Protein AF-A0AAW0Y6B7-F1 (afdb_monomer_lite)

Secondary structure (DSSP, 8-state):
---SSS-------------S----------PSPSSS-----------SSTT-----------TT-PPPS--PPTT---------SSPTT-EE-TTS-EE-GGGTTSSS-SSSSSGGGTT--S----SSS-TT-EE-TTSSS-EEEEESSPSSSS-SS-TT--SS-EEEEE---GGGTT----EE--------TT----------

Organism: Cherax quadricarinatus (NCBI:txid27406)

InterPro domains:
  IPR000998 MAM domain [PF00629] (124-203)
  IPR000998 MAM domain [PS50060] (22-67)
  IPR000998 MAM domain [PS50060] (122-204)
  IPR002172 Low-density lipoprotein (LDL) receptor class A repeat [PS50068] (85-121)
  IPR002172 Low-density lipoprotein (LDL) receptor class A repeat [SM00192] (85-122)
  IPR002172 Low-density lipoprotein (LDL) receptor class A repeat [cd00112] (86-120)
  IPR013320 Concanavalin A-like lectin/glucanase domain superfamily [SSF49899] (121-203)
  IPR036055 LDL receptor-like superfamily [G3DSA:4.10.400.10] (81-119)
  IPR036055 LDL receptor-like superfamily [SSF57424] (80-120)
  IPR051560 MAM domain-containing protein [PTHR23282] (15-203)

Radius of gyration: 25.02 Å; chains: 1; bounding box: 53×53×65 Å

Structure (mmCIF, N/CA/C/O backbone):
data_AF-A0AAW0Y6B7-F1
#
_entry.id   AF-A0AAW0Y6B7-F1
#
loop_
_atom_site.group_PDB
_atom_site.id
_atom_site.type_symbol
_atom_site.label_atom_id
_atom_site.label_alt_id
_atom_site.label_comp_id
_atom_site.label_asym_id
_atom_site.label_entity_id
_atom_site.label_seq_id
_atom_site.pdbx_PDB_ins_code
_atom_site.Cartn_x
_atom_site.Cartn_y
_atom_site.Cartn_z
_atom_site.occupancy
_atom_site.B_iso_or_equiv
_atom_site.auth_seq_id
_atom_site.auth_comp_id
_atom_site.auth_asym_id
_atom_site.auth_atom_id
_atom_site.pdbx_PDB_model_num
ATOM 1 N N . THR A 1 1 ? -10.415 15.840 11.567 1.00 34.25 1 THR A N 1
ATOM 2 C CA . THR A 1 1 ? -10.295 17.267 11.936 1.00 34.25 1 THR A CA 1
ATOM 3 C C . THR A 1 1 ? -11.676 17.815 12.238 1.00 34.25 1 THR A C 1
ATOM 5 O O . THR A 1 1 ? -12.555 17.584 11.421 1.00 34.25 1 THR A O 1
ATOM 8 N N . SER A 1 2 ? -11.879 18.590 13.304 1.00 28.83 2 SER A N 1
ATOM 9 C CA . SER A 1 2 ? -12.858 19.685 13.256 1.00 28.83 2 SER A CA 1
ATOM 10 C C . SER A 1 2 ? -12.115 20.975 13.595 1.00 28.83 2 SER A C 1
ATOM 12 O O . SER A 1 2 ? -11.420 21.087 14.606 1.00 28.83 2 SER A O 1
ATOM 14 N N . TYR A 1 3 ? -12.125 21.891 12.632 1.00 40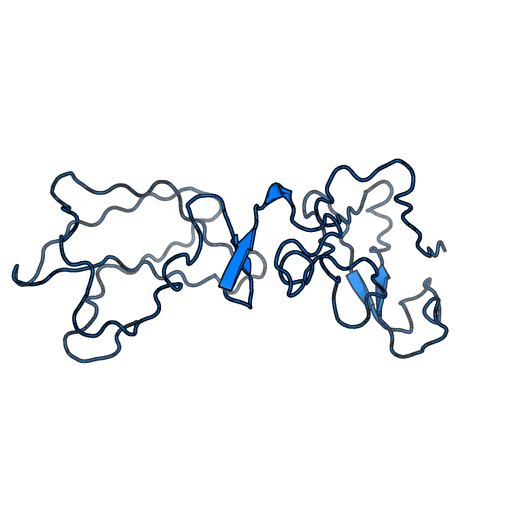.59 3 TYR A N 1
ATOM 15 C CA . TYR A 1 3 ? -11.390 23.146 12.658 1.00 40.59 3 TYR A CA 1
ATOM 16 C C . TYR A 1 3 ? -12.342 24.238 13.183 1.00 40.59 3 TYR A C 1
ATOM 18 O O . TYR A 1 3 ? -13.212 24.665 12.432 1.00 40.59 3 TYR A O 1
ATOM 26 N N . TYR A 1 4 ? -12.121 24.702 14.428 1.00 39.12 4 TYR A N 1
ATOM 27 C CA . TYR A 1 4 ? -12.749 25.857 15.132 1.00 39.12 4 TYR A CA 1
ATOM 28 C C . TYR A 1 4 ? -14.078 25.583 15.874 1.00 39.12 4 TYR A C 1
ATOM 30 O O . TYR A 1 4 ? -14.827 24.703 15.483 1.00 39.12 4 TYR A O 1
ATOM 38 N N . GLU A 1 5 ? -14.477 26.270 16.955 1.00 37.31 5 GLU A N 1
ATOM 39 C CA . GLU A 1 5 ? -13.859 27.199 17.923 1.00 37.31 5 GLU A CA 1
ATOM 40 C C . GLU A 1 5 ? -14.291 26.662 19.312 1.00 37.31 5 GLU A C 1
ATOM 42 O O . GLU A 1 5 ? -15.474 26.411 19.528 1.00 37.31 5 GLU A O 1
ATOM 47 N N . GLY A 1 6 ? -13.340 26.355 20.206 1.00 51.38 6 GLY A N 1
ATOM 48 C CA . GLY A 1 6 ? -13.544 25.398 21.320 1.00 51.38 6 GLY A CA 1
ATOM 49 C C . GLY A 1 6 ? -13.141 23.945 20.992 1.00 51.38 6 GLY A C 1
ATOM 50 O O . GLY A 1 6 ? -13.363 23.048 21.798 1.00 51.38 6 GLY A O 1
ATOM 51 N N . GLY A 1 7 ? -12.552 23.734 19.805 1.00 58.94 7 GLY A N 1
ATOM 52 C CA . GLY A 1 7 ? -12.104 22.447 19.261 1.00 58.94 7 GLY A CA 1
ATOM 53 C C . GLY A 1 7 ? -10.846 21.847 19.901 1.00 58.94 7 GLY A C 1
ATOM 54 O O . GLY A 1 7 ? -10.322 22.364 20.887 1.00 58.94 7 GLY A O 1
ATOM 55 N N . SER A 1 8 ? -10.403 20.725 19.311 1.00 58.81 8 SER A N 1
ATOM 56 C CA . SER A 1 8 ? -9.363 19.794 19.786 1.00 58.81 8 SER A CA 1
ATOM 57 C C . SER A 1 8 ? -8.360 20.403 20.769 1.00 58.81 8 SER A C 1
ATOM 59 O O . SER A 1 8 ? -7.536 21.246 20.403 1.00 58.81 8 SER A O 1
ATOM 61 N N . GLN A 1 9 ? -8.387 19.926 22.010 1.00 68.94 9 GLN A N 1
ATOM 62 C CA . GLN A 1 9 ? -7.388 20.295 22.998 1.00 68.94 9 GLN A CA 1
ATOM 63 C C . GLN A 1 9 ? -6.095 19.528 22.711 1.00 68.94 9 GLN A C 1
ATOM 65 O O . GLN A 1 9 ? -6.054 18.302 22.804 1.00 68.94 9 GLN A O 1
ATOM 70 N N . LEU A 1 10 ? -5.025 20.251 22.368 1.00 72.56 10 LEU A N 1
ATOM 71 C CA . LEU A 1 10 ? -3.701 19.650 22.241 1.00 72.56 10 LEU A CA 1
ATOM 72 C C . LEU A 1 10 ? -3.268 19.110 23.605 1.00 72.56 10 LEU A C 1
ATOM 74 O O . LEU A 1 10 ? -3.045 19.870 24.545 1.00 72.56 10 LEU A O 1
ATOM 78 N N . MET A 1 11 ? -3.151 17.789 23.689 1.00 74.62 11 MET A N 1
ATOM 79 C CA . MET A 1 11 ? -2.853 17.104 24.941 1.00 74.62 11 MET A CA 1
ATOM 80 C C . MET A 1 11 ? -1.349 16.931 25.172 1.00 74.62 11 MET A C 1
ATOM 82 O O . MET A 1 11 ? -0.867 17.140 26.281 1.00 74.62 11 MET A O 1
ATOM 86 N N . ALA A 1 12 ? -0.593 16.594 24.126 1.00 78.94 12 ALA A N 1
ATOM 87 C CA . ALA A 1 12 ? 0.860 16.480 24.187 1.00 78.94 12 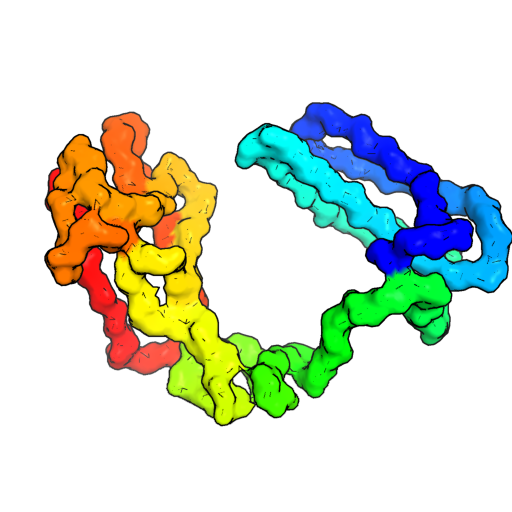ALA A CA 1
ATOM 88 C C . ALA A 1 12 ? 1.490 16.637 22.800 1.00 78.94 12 ALA A C 1
ATOM 90 O O . ALA A 1 12 ? 0.877 16.317 21.785 1.00 78.94 12 ALA A O 1
ATOM 91 N N . VAL A 1 13 ? 2.750 17.080 22.774 1.00 83.19 13 VAL A N 1
ATOM 92 C CA . VAL A 1 13 ? 3.611 17.025 21.586 1.00 83.19 13 VAL A CA 1
ATOM 93 C C . VAL A 1 13 ? 4.822 16.173 21.926 1.00 83.19 13 VAL A C 1
ATOM 95 O O . VAL A 1 13 ? 5.613 16.526 22.802 1.00 83.19 13 VAL A O 1
ATOM 98 N N . LEU A 1 14 ? 4.977 15.059 21.219 1.00 80.62 14 LEU A N 1
ATOM 99 C CA . LEU A 1 14 ? 6.097 14.146 21.403 1.00 80.62 14 LEU A CA 1
ATOM 100 C C . LEU A 1 14 ? 7.214 14.526 20.433 1.00 80.62 14 LEU A C 1
ATOM 102 O O . LEU A 1 14 ? 7.057 14.430 19.220 1.00 80.62 14 LEU A O 1
ATOM 106 N N . LYS A 1 15 ? 8.353 14.968 20.968 1.00 81.56 15 LYS A N 1
ATOM 107 C CA . LYS A 1 15 ? 9.573 15.201 20.187 1.00 81.56 15 LYS A CA 1
ATOM 108 C C . LYS A 1 15 ? 10.653 14.269 20.695 1.00 81.56 15 LYS A C 1
ATOM 110 O O . LYS A 1 15 ? 11.096 14.404 21.832 1.00 81.56 15 LYS A O 1
ATOM 115 N N . ASN A 1 16 ? 11.072 13.336 19.851 1.00 70.38 16 ASN A N 1
ATOM 116 C CA . ASN A 1 16 ? 12.176 12.442 20.155 1.00 70.38 16 ASN A CA 1
ATOM 117 C C . ASN A 1 16 ? 13.073 12.278 18.924 1.00 70.38 16 ASN A C 1
ATOM 119 O O . ASN A 1 16 ? 12.592 12.256 17.796 1.00 70.38 16 ASN A O 1
ATOM 123 N N . THR A 1 17 ? 14.379 12.206 19.155 1.00 72.88 17 THR A N 1
ATOM 124 C CA . THR A 1 17 ? 15.411 11.987 18.134 1.00 72.88 17 THR A CA 1
ATOM 125 C C . THR A 1 17 ? 15.982 10.569 18.170 1.00 72.88 17 THR A C 1
ATOM 127 O O . THR A 1 17 ? 16.816 10.226 17.332 1.00 72.88 17 THR A O 1
ATOM 130 N N . ALA A 1 18 ? 15.560 9.742 19.131 1.00 72.50 18 ALA A N 1
ATOM 131 C CA . ALA A 1 18 ? 15.949 8.345 19.224 1.00 72.50 18 ALA A CA 1
ATOM 132 C C . ALA A 1 18 ? 15.392 7.558 18.029 1.00 72.50 18 ALA A C 1
ATOM 134 O O . ALA A 1 18 ? 14.215 7.665 17.691 1.00 72.50 18 ALA A O 1
ATOM 135 N N . LYS A 1 19 ? 16.258 6.762 17.399 1.00 70.88 19 LYS A N 1
ATOM 136 C CA . LYS A 1 19 ? 15.941 5.906 16.249 1.00 70.88 19 LYS A CA 1
ATOM 137 C C . LYS A 1 19 ? 16.061 4.437 16.659 1.00 70.88 19 LYS A C 1
ATOM 139 O O . LYS A 1 19 ? 16.867 4.118 17.531 1.00 70.88 19 LYS A O 1
ATOM 144 N N . ASN A 1 20 ? 15.303 3.554 16.007 1.00 71.88 20 ASN A N 1
ATOM 145 C CA . ASN A 1 20 ? 15.356 2.093 16.189 1.00 71.88 20 ASN A CA 1
ATOM 146 C C . ASN A 1 20 ? 15.075 1.601 17.624 1.00 71.88 20 ASN A C 1
ATOM 148 O O . ASN A 1 20 ? 15.612 0.578 18.046 1.00 71.88 20 ASN A O 1
ATOM 152 N N . VAL A 1 21 ? 14.254 2.326 18.386 1.00 79.50 21 VAL A N 1
ATOM 153 C CA . VAL A 1 21 ? 13.849 1.940 19.744 1.00 79.50 21 VAL A CA 1
ATOM 154 C C . VAL A 1 21 ? 12.349 2.137 19.929 1.00 79.50 21 VAL A C 1
ATOM 156 O O . VAL A 1 21 ? 11.789 3.124 19.457 1.00 79.50 21 VAL A O 1
ATOM 159 N N . TRP A 1 22 ? 11.709 1.216 20.650 1.00 77.44 22 TRP A N 1
ATOM 160 C CA . TRP A 1 22 ? 10.318 1.368 21.070 1.00 77.44 22 TRP A CA 1
ATOM 161 C C . TRP A 1 22 ? 10.232 2.307 22.268 1.00 77.44 22 TRP A C 1
ATOM 163 O O . TRP A 1 22 ? 10.936 2.136 23.266 1.00 77.44 22 TRP A O 1
ATOM 173 N N . LEU A 1 23 ? 9.363 3.308 22.166 1.00 78.75 23 LEU A N 1
ATOM 174 C CA . LEU A 1 23 ? 9.177 4.327 23.189 1.00 78.75 23 LEU A CA 1
ATOM 175 C C . LEU A 1 23 ? 7.734 4.290 23.668 1.00 78.75 23 LEU A C 1
ATOM 177 O O . LEU A 1 23 ? 6.808 4.521 22.897 1.00 78.75 23 LEU A O 1
ATOM 181 N N . LYS A 1 24 ? 7.551 4.024 24.961 1.00 82.69 24 LYS A N 1
ATOM 182 C CA . LYS A 1 24 ? 6.235 4.062 25.593 1.00 82.69 24 LYS A CA 1
ATOM 183 C C . LYS A 1 24 ? 5.946 5.466 26.109 1.00 82.69 24 LYS A C 1
ATOM 185 O O . LYS A 1 24 ? 6.757 6.035 26.839 1.00 82.69 24 LYS A O 1
ATOM 190 N N . TYR A 1 25 ? 4.767 5.987 25.783 1.00 82.81 25 TYR A N 1
ATOM 191 C CA . TYR A 1 25 ? 4.251 7.235 26.336 1.00 82.81 25 TYR A CA 1
ATOM 192 C C . TYR A 1 25 ? 2.872 7.010 26.960 1.00 82.81 25 TYR A C 1
ATOM 194 O O . TYR A 1 25 ? 2.058 6.252 26.437 1.00 82.81 25 TYR A O 1
ATOM 202 N N . SER A 1 26 ? 2.618 7.655 28.095 1.00 82.31 26 SER A N 1
ATOM 203 C CA . SER A 1 26 ? 1.335 7.607 28.796 1.00 82.31 26 SER A CA 1
ATOM 204 C C . SER A 1 26 ? 0.920 9.018 29.175 1.00 82.31 26 SER A C 1
ATOM 206 O O . SER A 1 26 ? 1.732 9.778 29.699 1.00 82.31 26 SER A O 1
ATOM 208 N N . ILE A 1 27 ? -0.343 9.349 28.918 1.00 80.62 27 ILE A N 1
ATOM 209 C CA . ILE A 1 27 ? -0.947 10.620 29.305 1.00 80.62 27 ILE A CA 1
ATOM 210 C C . ILE A 1 27 ? -2.106 10.377 30.271 1.00 80.62 27 ILE A C 1
ATOM 212 O O . ILE A 1 27 ? -2.901 9.457 30.082 1.00 80.62 27 ILE A O 1
ATOM 216 N N . THR A 1 28 ? -2.189 11.204 31.309 1.00 76.94 28 THR A N 1
ATOM 217 C CA . THR A 1 28 ? -3.336 11.250 32.218 1.00 76.94 28 THR A CA 1
ATOM 218 C C . THR A 1 28 ? -4.240 12.391 31.780 1.00 76.94 28 THR A C 1
ATOM 220 O O . THR A 1 28 ? -3.766 13.509 31.584 1.00 76.94 28 THR A O 1
ATOM 223 N N . ILE A 1 29 ? -5.536 12.124 31.628 1.00 70.94 29 ILE A N 1
ATOM 224 C CA . ILE A 1 29 ? -6.504 13.177 31.326 1.00 70.94 29 ILE A CA 1
ATOM 225 C C . ILE A 1 29 ? -6.847 13.904 32.626 1.00 70.94 29 ILE A C 1
ATOM 227 O O . ILE A 1 29 ? -7.596 13.400 33.461 1.00 70.94 29 ILE A O 1
ATOM 231 N N . GLU A 1 30 ? -6.301 15.102 32.784 1.00 64.44 30 GLU A N 1
ATOM 232 C CA . GLU A 1 30 ? -6.682 16.065 33.819 1.00 64.44 30 GLU A CA 1
ATOM 233 C C . GLU A 1 30 ? -7.658 17.066 33.168 1.00 64.44 30 GLU A C 1
ATOM 235 O O . GLU A 1 30 ? -7.263 18.129 32.697 1.00 64.44 30 GLU A O 1
ATOM 240 N N . GLY A 1 31 ? -8.911 16.648 32.957 1.00 54.50 31 GLY A N 1
ATOM 241 C CA . GLY A 1 31 ? -9.817 17.273 31.974 1.00 54.50 31 GLY A CA 1
ATOM 242 C C . GLY A 1 31 ? -10.372 18.675 32.312 1.00 54.50 31 GLY A C 1
ATOM 243 O O . GLY A 1 31 ? -10.406 19.064 33.481 1.00 54.50 31 GLY A O 1
ATOM 244 N N . PRO A 1 32 ? -10.896 19.419 31.312 1.00 49.91 32 PRO A N 1
ATOM 245 C CA . PRO A 1 32 ? -11.983 20.394 31.466 1.00 49.91 32 PRO A CA 1
ATOM 246 C C . PRO A 1 32 ? -13.359 19.754 31.098 1.00 49.91 32 PRO A C 1
ATOM 248 O O . PRO A 1 32 ? -13.389 18.589 30.715 1.00 49.91 32 PRO A O 1
ATOM 251 N N . PRO A 1 33 ? -14.506 20.435 31.322 1.00 51.22 33 PRO A N 1
ATOM 252 C CA . PRO A 1 33 ? -15.708 19.898 31.979 1.00 51.22 33 PRO A CA 1
ATOM 253 C C . PRO A 1 33 ? -16.310 18.617 31.373 1.00 51.22 33 PRO A C 1
ATOM 255 O O . PRO A 1 33 ? -16.466 18.473 30.166 1.00 51.22 33 PRO A O 1
ATOM 258 N N . LEU A 1 34 ? -16.735 17.751 32.296 1.00 53.81 34 LEU A N 1
ATOM 259 C CA . LEU A 1 34 ? -17.346 16.417 32.197 1.00 53.81 34 LEU A CA 1
ATOM 260 C C . LEU A 1 34 ? -18.685 16.310 31.424 1.00 53.81 34 LEU A C 1
ATOM 262 O O . LEU A 1 34 ? -19.457 15.403 31.712 1.00 53.81 34 LEU A O 1
ATOM 266 N N . ASP A 1 35 ? -18.987 17.191 30.472 1.00 57.03 35 ASP A N 1
ATOM 267 C CA . ASP A 1 35 ? -20.324 17.244 29.846 1.00 57.03 35 ASP A CA 1
ATOM 268 C C . ASP A 1 35 ? -20.361 16.836 28.361 1.00 57.03 35 ASP A C 1
ATOM 270 O O . ASP A 1 35 ? -21.395 16.977 27.710 1.00 57.03 35 ASP A O 1
ATOM 274 N N . GLY A 1 36 ? -19.269 16.299 27.806 1.00 65.94 36 GLY A N 1
ATOM 275 C CA . GLY A 1 36 ? -19.226 15.887 26.400 1.00 65.94 36 GLY A CA 1
ATOM 276 C C . GLY A 1 36 ? -18.431 14.612 26.140 1.00 65.94 36 GLY A C 1
ATOM 277 O O . GLY A 1 36 ? -17.399 14.366 26.766 1.00 65.94 36 GLY A O 1
ATOM 278 N N . ASN A 1 37 ? -18.902 13.821 25.172 1.00 72.62 37 ASN A N 1
ATOM 279 C CA . ASN A 1 37 ? -18.124 12.736 24.579 1.00 72.62 37 ASN A CA 1
ATOM 280 C C . ASN A 1 37 ? -16.849 13.310 23.939 1.00 72.62 37 ASN A C 1
ATOM 282 O O . ASN A 1 37 ? -16.848 14.431 23.427 1.00 72.62 37 ASN A O 1
ATOM 286 N N . PHE A 1 38 ? -15.768 12.535 23.942 1.00 72.75 38 PHE A N 1
ATOM 287 C CA . PHE A 1 38 ? -14.493 12.929 23.347 1.00 72.75 38 PHE A CA 1
ATOM 288 C C . PHE A 1 38 ? -13.849 11.753 22.609 1.00 72.75 38 PHE A C 1
ATOM 290 O O . PHE A 1 38 ? -14.173 10.594 22.859 1.00 72.75 38 PHE A O 1
ATOM 297 N N . GLN A 1 39 ? -12.903 12.062 21.722 1.00 75.31 39 GLN A N 1
ATOM 298 C CA . GLN A 1 39 ? -12.056 11.075 21.052 1.00 75.31 39 GLN A CA 1
ATOM 299 C C . GLN A 1 39 ? -10.582 11.450 21.182 1.00 75.31 39 GLN A C 1
ATOM 301 O O . GLN A 1 39 ? -10.230 12.632 21.230 1.00 75.31 39 GLN A O 1
ATOM 306 N N . PHE A 1 40 ? -9.715 10.441 21.196 1.00 75.75 40 PHE A N 1
ATOM 307 C CA . PHE A 1 40 ? -8.278 10.646 21.069 1.00 75.75 40 PHE A CA 1
ATOM 308 C C . PHE A 1 40 ? -7.889 10.692 19.595 1.00 75.75 40 PHE A C 1
ATOM 310 O O . PHE A 1 40 ? -8.239 9.797 18.831 1.00 75.75 40 PHE A O 1
ATOM 317 N N . VAL A 1 41 ? -7.118 11.709 19.213 1.00 74.31 41 VAL A N 1
ATOM 318 C CA . VAL A 1 41 ? -6.542 11.836 17.872 1.00 74.31 41 VAL A CA 1
ATOM 319 C C . VAL A 1 41 ? -5.024 11.810 18.004 1.00 74.31 41 VAL A C 1
ATOM 321 O O . VAL A 1 41 ? -4.445 12.630 18.715 1.00 74.31 41 VAL A O 1
ATOM 324 N N . LEU A 1 42 ? -4.390 10.848 17.337 1.00 74.56 42 LEU A N 1
ATOM 325 C CA . LEU A 1 42 ? -2.938 10.712 17.258 1.00 74.56 42 LEU A CA 1
ATOM 326 C C . LEU A 1 42 ? -2.492 11.223 15.888 1.00 74.56 42 LEU A C 1
ATOM 328 O O . LEU A 1 42 ? -2.838 10.635 14.867 1.00 74.56 42 LEU A O 1
ATOM 332 N N . GLU A 1 43 ? -1.729 12.311 15.867 1.00 75.69 43 GLU A N 1
ATOM 333 C CA . GLU A 1 43 ? -1.168 12.877 14.640 1.00 75.69 43 GLU A CA 1
ATOM 334 C C . GLU A 1 43 ? 0.345 12.640 14.608 1.00 75.69 43 GLU A C 1
ATOM 336 O O . GLU A 1 43 ? 1.065 12.985 15.549 1.00 75.69 43 GLU A O 1
ATOM 341 N N . GLY A 1 44 ? 0.822 12.021 13.528 1.00 71.75 44 GLY A N 1
ATOM 342 C CA . GLY A 1 44 ? 2.234 11.733 13.303 1.00 71.75 44 GLY A CA 1
ATOM 343 C C . GLY A 1 44 ? 2.762 12.511 12.105 1.00 71.75 44 GLY A C 1
ATOM 344 O O . GLY A 1 44 ? 2.175 12.470 11.029 1.00 71.75 44 GLY A O 1
ATOM 345 N N . VAL A 1 45 ? 3.898 13.186 12.275 1.00 71.12 45 VAL A N 1
ATOM 346 C CA . VAL A 1 45 ? 4.625 13.818 11.169 1.00 71.12 45 VAL A CA 1
ATOM 347 C C . VAL A 1 45 ? 5.837 12.955 10.853 1.00 71.12 45 VAL A C 1
ATOM 349 O O . VAL A 1 45 ? 6.718 12.794 11.700 1.00 71.12 45 VAL A O 1
ATOM 352 N N . SER A 1 46 ? 5.877 12.395 9.642 1.00 65.56 46 SER A N 1
ATOM 353 C CA . SER A 1 46 ? 7.046 11.650 9.173 1.00 65.56 46 SER A CA 1
ATOM 354 C C . SER A 1 46 ? 8.280 12.562 9.164 1.00 65.56 46 SER A C 1
ATOM 356 O O . SER A 1 46 ? 8.173 13.718 8.737 1.00 65.56 46 SER A O 1
ATOM 358 N N . PRO A 1 47 ? 9.453 12.095 9.622 1.00 61.66 47 PRO A N 1
ATOM 359 C CA . PRO A 1 47 ? 10.658 12.898 9.537 1.00 61.66 47 PRO A CA 1
ATOM 360 C C 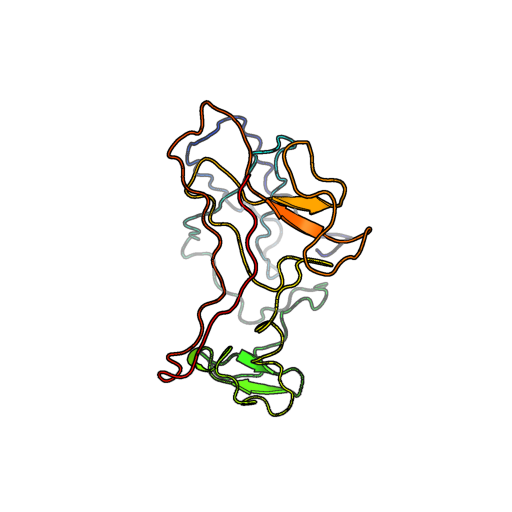. PRO A 1 47 ? 11.067 13.120 8.071 1.00 61.66 47 PRO A C 1
ATOM 362 O O . PRO A 1 47 ? 10.743 12.335 7.185 1.00 61.66 47 PRO A O 1
ATOM 365 N N . LEU A 1 48 ? 11.756 14.236 7.814 1.00 59.59 48 LEU A N 1
ATOM 366 C CA . LEU A 1 48 ? 12.139 14.682 6.464 1.00 59.59 48 LEU A CA 1
ATOM 367 C C . LEU A 1 48 ? 13.266 13.841 5.828 1.00 59.59 48 LEU A C 1
ATOM 369 O O . LEU A 1 48 ? 13.653 14.100 4.688 1.00 59.59 48 LEU A O 1
ATOM 373 N N . ASP A 1 49 ? 13.847 12.885 6.557 1.00 59.16 49 ASP A N 1
ATOM 374 C CA . ASP A 1 49 ? 14.859 11.984 6.015 1.00 59.16 49 ASP A CA 1
ATOM 375 C C . ASP A 1 49 ? 14.211 10.853 5.202 1.00 59.16 49 ASP A C 1
ATOM 377 O O . ASP A 1 49 ? 13.159 10.331 5.555 1.00 59.16 49 ASP A O 1
ATOM 381 N N . ARG A 1 50 ? 14.853 10.448 4.095 1.00 54.00 50 ARG A N 1
ATOM 382 C CA . ARG A 1 50 ? 14.294 9.484 3.120 1.00 54.00 50 ARG A CA 1
ATOM 383 C C . ARG A 1 50 ? 13.997 8.080 3.681 1.00 54.00 50 ARG A C 1
ATOM 385 O O . ARG A 1 50 ? 13.424 7.270 2.969 1.00 54.00 50 ARG A O 1
ATOM 392 N N . ASN A 1 51 ? 14.361 7.811 4.937 1.00 56.88 51 ASN A N 1
ATOM 393 C CA . ASN A 1 51 ? 14.160 6.530 5.622 1.00 56.88 51 ASN A CA 1
ATOM 394 C C . ASN A 1 51 ? 13.327 6.681 6.912 1.00 56.88 51 ASN A C 1
ATOM 396 O O . ASN A 1 51 ? 13.332 5.786 7.756 1.00 56.88 51 ASN A O 1
ATOM 400 N N . GLY A 1 52 ? 12.681 7.830 7.119 1.00 54.66 52 GLY A N 1
ATOM 401 C CA . GLY A 1 52 ? 11.846 8.083 8.283 1.00 54.66 52 GLY A CA 1
ATOM 402 C C . GLY A 1 52 ? 10.507 7.356 8.189 1.00 54.66 52 GLY A C 1
ATOM 403 O O . GLY A 1 52 ? 9.743 7.601 7.264 1.00 54.66 52 GLY A O 1
ATOM 404 N N . PHE A 1 53 ? 10.201 6.491 9.154 1.00 65.62 53 PHE A N 1
ATOM 405 C CA . PHE A 1 53 ? 8.891 5.851 9.295 1.00 65.62 53 PHE A CA 1
ATOM 406 C C . PHE A 1 53 ? 8.384 5.992 10.733 1.00 65.62 53 PHE A C 1
ATOM 408 O O . PHE A 1 53 ? 9.170 6.005 11.684 1.00 65.62 53 PHE A O 1
ATOM 415 N N . LEU A 1 54 ? 7.065 6.114 10.890 1.00 72.56 54 LEU A N 1
ATOM 416 C CA . LEU A 1 54 ? 6.385 6.154 12.183 1.00 72.56 54 LEU A CA 1
ATOM 417 C C . LEU A 1 54 ? 5.512 4.909 12.307 1.00 72.56 54 LEU A C 1
ATOM 419 O O . LEU A 1 54 ? 4.669 4.654 11.453 1.00 72.56 54 LEU A O 1
ATOM 423 N N . LEU A 1 55 ? 5.737 4.138 13.367 1.00 75.75 55 LEU A N 1
ATOM 424 C CA . LEU A 1 55 ? 5.015 2.902 13.654 1.00 75.75 55 LEU A CA 1
ATOM 425 C C . LEU A 1 55 ? 4.358 3.035 15.029 1.00 75.75 55 LEU A C 1
ATOM 427 O O . LEU A 1 55 ? 4.976 3.549 15.964 1.00 75.75 55 LEU A O 1
ATOM 431 N N . LEU A 1 56 ? 3.109 2.588 15.136 1.00 77.88 56 LEU A N 1
ATOM 432 C CA . LEU A 1 56 ? 2.350 2.509 16.381 1.00 77.88 56 LEU A CA 1
ATOM 433 C C . LEU A 1 56 ? 2.054 1.043 16.667 1.00 77.88 56 LEU A C 1
ATOM 435 O O . LEU A 1 56 ? 1.714 0.299 15.751 1.00 77.88 56 LEU A O 1
ATOM 439 N N . ASP A 1 57 ? 2.168 0.657 17.929 1.00 73.69 57 ASP A N 1
ATOM 440 C CA . ASP A 1 57 ? 1.863 -0.693 18.385 1.00 73.69 57 ASP A CA 1
ATOM 441 C C . ASP A 1 57 ? 1.313 -0.641 19.819 1.00 73.69 57 ASP A C 1
ATOM 443 O O . ASP A 1 57 ? 1.610 0.304 20.558 1.00 73.69 57 ASP A O 1
ATOM 447 N N . ASP A 1 58 ? 0.497 -1.626 20.195 1.00 66.19 58 ASP A N 1
ATOM 448 C CA . ASP A 1 58 ? -0.056 -1.830 21.545 1.00 66.19 58 ASP A CA 1
ATOM 449 C C . ASP A 1 58 ? -0.737 -0.604 22.209 1.00 66.19 58 ASP A C 1
ATOM 451 O O . ASP A 1 58 ? -0.263 -0.041 23.204 1.00 66.19 58 ASP A O 1
ATOM 455 N N . LEU A 1 59 ? -1.921 -0.214 21.717 1.00 78.12 59 LEU A N 1
ATOM 456 C CA . LEU A 1 59 ? -2.767 0.795 22.372 1.00 78.12 59 LEU A CA 1
ATOM 457 C C . LEU A 1 59 ? -3.615 0.180 23.497 1.00 78.12 59 LEU A C 1
ATOM 459 O O . LEU A 1 59 ? -4.378 -0.760 23.285 1.00 78.12 59 LEU A O 1
ATOM 463 N N . SER A 1 60 ? -3.540 0.762 24.696 1.00 80.50 60 SER A N 1
ATOM 464 C CA . SER A 1 60 ? -4.330 0.334 25.858 1.00 80.50 60 SER A CA 1
ATOM 465 C C . SER A 1 60 ? -4.892 1.529 26.624 1.00 80.50 60 SER A C 1
ATOM 467 O O . SER A 1 60 ? -4.156 2.478 26.900 1.00 80.50 60 SER A O 1
ATOM 469 N N . MET A 1 61 ? -6.159 1.454 27.030 1.00 76.75 61 MET A N 1
ATOM 470 C CA . MET A 1 61 ? -6.823 2.462 27.863 1.00 76.75 61 MET A CA 1
ATOM 471 C C . MET A 1 61 ? -7.113 1.915 29.264 1.00 76.75 61 MET A C 1
ATOM 473 O O . MET A 1 61 ? -7.187 0.704 29.475 1.00 76.75 61 MET A O 1
ATOM 477 N N . THR A 1 62 ? -7.267 2.808 30.244 1.00 75.19 62 THR A N 1
ATOM 478 C CA . THR A 1 62 ? -7.676 2.394 31.595 1.00 75.19 62 THR A CA 1
ATOM 479 C C . THR A 1 62 ? -9.144 1.958 31.605 1.00 75.19 62 THR A C 1
ATOM 481 O O . THR A 1 62 ? -9.913 2.462 30.789 1.00 75.19 62 THR A O 1
ATOM 484 N N . PRO A 1 63 ? -9.582 1.121 32.564 1.00 74.88 63 PRO A N 1
ATOM 485 C CA . PRO A 1 63 ? -10.986 0.710 32.669 1.00 74.88 63 PRO A CA 1
ATOM 486 C C . PRO A 1 63 ? -11.994 1.859 32.838 1.00 74.88 63 PRO A C 1
ATOM 488 O O . PRO A 1 63 ? -13.181 1.647 32.639 1.00 74.88 63 PRO A O 1
ATOM 491 N N . TYR A 1 64 ? -11.535 3.058 33.210 1.00 72.31 64 TYR A N 1
ATOM 492 C CA . TYR A 1 64 ? -12.371 4.256 33.348 1.00 72.31 64 TYR A CA 1
ATOM 493 C C . TYR A 1 64 ? -12.675 4.950 32.008 1.00 72.31 64 TYR A C 1
ATOM 495 O O . TYR A 1 64 ? -13.454 5.897 31.973 1.00 72.31 64 TYR A O 1
ATOM 503 N N . CYS A 1 65 ? -12.048 4.517 30.910 1.00 72.06 65 CYS A N 1
ATOM 504 C CA . CYS A 1 65 ? -12.369 4.973 29.563 1.00 72.06 65 CYS A CA 1
ATOM 505 C C . CYS A 1 65 ? -13.544 4.141 29.032 1.00 72.06 65 CYS A C 1
ATOM 507 O O . CYS A 1 65 ? -13.345 3.065 28.469 1.00 72.06 65 CYS A O 1
ATOM 509 N N . GLU A 1 66 ? -14.765 4.622 29.247 1.00 77.56 66 GLU A N 1
ATOM 510 C CA . GLU A 1 66 ? -15.974 3.974 28.737 1.00 77.56 66 GLU A CA 1
ATOM 511 C C . GLU A 1 66 ? -16.268 4.410 27.296 1.00 77.56 66 GLU A C 1
ATOM 513 O O . GLU A 1 66 ? -16.089 5.571 26.926 1.00 77.56 66 GLU A O 1
ATOM 518 N N . ILE A 1 67 ? -16.728 3.470 26.470 1.00 77.00 67 ILE A N 1
ATOM 519 C CA . ILE A 1 67 ? -17.160 3.761 25.101 1.00 77.00 67 ILE A CA 1
ATOM 520 C C . ILE A 1 67 ? -18.522 4.456 25.174 1.00 77.00 67 ILE A C 1
ATOM 522 O O . ILE A 1 67 ? -19.475 3.894 25.712 1.00 77.00 67 ILE A O 1
ATOM 526 N N . ALA A 1 68 ? -18.625 5.663 24.616 1.00 73.00 68 ALA A N 1
ATOM 527 C CA . ALA A 1 68 ? -19.884 6.397 24.564 1.00 73.00 68 ALA A CA 1
ATOM 528 C C . ALA A 1 68 ? -20.944 5.644 23.739 1.00 73.00 68 ALA A C 1
ATOM 530 O O . ALA A 1 68 ? -20.660 5.135 22.657 1.00 73.00 68 ALA A O 1
ATOM 531 N N . SER A 1 69 ? -22.191 5.605 24.210 1.00 76.12 69 SER A N 1
ATOM 532 C CA . SER A 1 69 ? -23.295 4.968 23.472 1.00 76.12 69 SER A CA 1
ATOM 533 C C . SER A 1 69 ? -23.606 5.671 22.146 1.00 76.12 69 SER A C 1
ATOM 535 O O . SER A 1 69 ? -24.028 5.026 21.190 1.00 76.12 69 SER A O 1
ATOM 537 N N . ASP A 1 70 ? -23.400 6.990 22.106 1.00 70.50 70 ASP A N 1
ATOM 538 C CA . ASP A 1 70 ? -23.488 7.816 20.906 1.00 70.50 70 ASP A CA 1
ATOM 539 C C . ASP A 1 70 ? -22.068 8.139 20.428 1.00 70.50 70 ASP A C 1
ATOM 541 O O . ASP A 1 70 ? -21.326 8.869 21.087 1.00 70.50 70 ASP A O 1
ATOM 545 N N . GLN A 1 71 ? -21.682 7.539 19.304 1.00 68.38 71 GLN A N 1
ATOM 546 C CA . GLN A 1 71 ? -20.372 7.735 18.679 1.00 68.38 71 GLN A CA 1
ATOM 547 C C . GLN A 1 71 ? -20.305 9.038 17.867 1.00 68.38 71 GLN A C 1
ATOM 549 O O . GLN A 1 71 ? -19.279 9.322 17.256 1.00 68.38 71 GLN A O 1
ATOM 554 N N . HIS A 1 72 ? -21.377 9.833 17.844 1.00 65.38 72 HIS A N 1
ATOM 555 C CA . HIS A 1 72 ? -21.400 11.107 17.150 1.00 65.38 72 HIS A CA 1
ATOM 556 C C . HIS A 1 72 ? -20.821 12.224 18.025 1.00 65.38 72 HIS A C 1
ATOM 558 O O . HIS A 1 72 ? -21.311 12.510 19.121 1.00 65.38 72 HIS A O 1
ATOM 564 N N . LEU A 1 73 ? -19.775 12.885 17.527 1.00 61.44 73 LEU A N 1
ATOM 565 C CA . LEU A 1 73 ? -19.218 14.079 18.153 1.00 61.44 73 LEU A CA 1
ATOM 566 C C . LEU A 1 73 ? -19.794 15.342 17.497 1.00 61.44 73 LEU A C 1
ATOM 568 O O . LEU A 1 73 ? -19.881 15.412 16.269 1.00 61.44 73 LEU A O 1
ATOM 572 N N . PRO A 1 74 ? -20.150 16.379 18.276 1.00 55.72 74 PRO A N 1
ATOM 573 C CA . PRO A 1 74 ? -20.577 17.652 17.709 1.00 55.72 74 PRO A CA 1
ATOM 574 C C . PRO A 1 74 ? -19.470 18.243 16.821 1.00 55.72 74 PRO A C 1
ATOM 576 O O . PRO A 1 74 ? -18.356 18.483 17.288 1.00 55.72 74 PRO A O 1
ATOM 579 N N . GLY A 1 75 ? -19.777 18.497 15.546 1.00 52.69 75 GLY A N 1
ATOM 580 C CA . GLY A 1 75 ? -18.828 19.076 14.587 1.00 52.69 75 GLY A CA 1
ATOM 581 C C . GLY A 1 75 ? -17.955 18.066 13.837 1.00 52.69 75 GLY A C 1
ATOM 582 O O . GLY A 1 75 ? -16.961 18.471 13.235 1.00 52.69 75 GLY A O 1
ATOM 583 N N . ASP A 1 76 ? -18.305 16.780 13.859 1.00 46.44 76 ASP A N 1
ATOM 584 C CA . ASP A 1 76 ? -17.689 15.786 12.983 1.00 46.44 76 ASP A CA 1
ATOM 585 C C . ASP A 1 76 ? -18.069 16.067 11.516 1.00 46.44 76 ASP A C 1
ATOM 587 O O . ASP A 1 76 ? -19.250 16.181 11.179 1.00 46.44 76 ASP A O 1
ATOM 591 N N . ASN A 1 77 ? -17.073 16.207 10.636 1.00 43.75 77 ASN A N 1
ATOM 592 C CA . ASN A 1 77 ? -17.324 15.975 9.217 1.00 43.75 77 ASN A CA 1
ATOM 593 C C . ASN A 1 77 ? -17.448 14.466 9.088 1.00 43.75 77 ASN A C 1
ATOM 595 O O . ASN A 1 77 ? -16.512 13.771 9.469 1.00 43.75 77 ASN A O 1
ATOM 599 N N . ASP A 1 78 ? -18.567 13.997 8.547 1.00 44.00 78 ASP A N 1
ATOM 600 C CA . ASP A 1 78 ? -18.830 12.596 8.227 1.00 44.00 78 ASP A CA 1
ATOM 601 C C . ASP A 1 78 ? -17.757 12.065 7.249 1.00 44.00 78 ASP A C 1
ATOM 603 O O . ASP A 1 78 ? -17.921 12.043 6.034 1.00 44.00 78 ASP A O 1
ATOM 607 N N . LEU A 1 79 ? -16.589 11.732 7.795 1.00 41.75 79 LEU A N 1
ATOM 608 C CA . LEU A 1 79 ? -15.533 10.928 7.198 1.00 41.75 79 LEU A CA 1
ATOM 609 C C . LEU A 1 79 ? -15.558 9.579 7.907 1.00 41.75 79 LEU A C 1
ATOM 611 O O . LEU A 1 79 ? -14.538 9.062 8.361 1.00 41.75 79 LEU A O 1
ATOM 615 N N . THR A 1 80 ? -16.753 9.009 8.031 1.00 35.66 80 THR A N 1
ATOM 616 C CA . THR A 1 80 ? -16.850 7.572 8.184 1.00 35.66 80 THR A CA 1
ATOM 617 C C . THR A 1 80 ? -16.447 6.977 6.836 1.00 35.66 80 THR A C 1
ATOM 619 O O . THR A 1 80 ? -16.931 7.392 5.780 1.00 35.66 80 THR A O 1
ATOM 622 N N . THR A 1 81 ? -15.535 6.000 6.836 1.00 40.78 81 THR A N 1
ATOM 623 C CA . THR A 1 81 ? -15.641 4.960 5.812 1.00 40.78 81 THR A CA 1
ATOM 624 C C . THR A 1 81 ? -17.110 4.549 5.820 1.00 40.78 81 THR A C 1
ATOM 626 O O . THR A 1 81 ? -17.628 4.274 6.912 1.00 40.78 81 THR A O 1
ATOM 629 N N . PRO A 1 82 ? -17.811 4.601 4.671 1.00 46.78 82 PRO A N 1
ATOM 630 C CA . PRO A 1 82 ? -19.211 4.224 4.613 1.00 46.78 82 PRO A CA 1
ATOM 631 C C . PRO A 1 82 ? -19.374 2.923 5.382 1.00 46.78 82 PRO A C 1
ATOM 633 O O . PRO A 1 82 ? -18.525 2.034 5.258 1.00 46.78 82 PRO A O 1
ATOM 636 N N . LYS A 1 83 ? -20.408 2.839 6.230 1.00 48.12 83 LYS A N 1
ATOM 637 C CA . LYS A 1 83 ? -20.793 1.583 6.884 1.00 48.12 83 LYS A CA 1
ATOM 638 C C . LYS A 1 83 ? -20.564 0.449 5.874 1.00 48.12 83 LYS A C 1
ATOM 640 O O . LYS A 1 83 ? -21.096 0.597 4.773 1.00 48.12 83 LYS A O 1
ATOM 645 N N . PRO A 1 84 ? -19.817 -0.624 6.217 1.00 54.09 84 PRO A N 1
ATOM 646 C CA . PRO A 1 84 ? -19.597 -1.728 5.294 1.00 54.09 84 PRO A CA 1
ATOM 647 C C . PRO A 1 84 ? -20.953 -2.123 4.721 1.00 54.09 84 PRO A C 1
ATOM 649 O O . PRO A 1 84 ? -21.867 -2.471 5.482 1.00 54.09 84 PRO A O 1
ATOM 652 N N . ASN A 1 85 ? -21.126 -1.947 3.411 1.00 75.00 85 ASN A N 1
ATOM 653 C CA . ASN A 1 85 ? -22.385 -2.303 2.763 1.00 75.00 85 ASN A CA 1
ATOM 654 C C . ASN A 1 85 ? -22.553 -3.823 2.815 1.00 75.00 85 ASN A C 1
ATOM 656 O O . ASN A 1 85 ? -23.673 -4.338 2.806 1.00 75.00 85 ASN A O 1
ATOM 660 N N . CYS A 1 86 ? -21.427 -4.518 2.973 1.00 81.62 86 CYS A N 1
ATOM 661 C CA . CYS A 1 86 ? -21.333 -5.951 3.015 1.00 81.62 86 CYS A CA 1
ATOM 662 C C . CYS A 1 86 ? -21.216 -6.549 4.431 1.00 81.62 86 CYS A C 1
ATOM 664 O O . CYS A 1 86 ? -20.654 -5.944 5.351 1.00 81.62 86 CYS A O 1
ATOM 666 N N . PRO A 1 87 ? -21.759 -7.767 4.636 1.00 85.25 87 PRO A N 1
ATOM 667 C CA . PRO A 1 87 ? -21.545 -8.568 5.837 1.00 85.25 87 PRO A CA 1
ATOM 668 C C . PRO A 1 87 ? -20.064 -8.733 6.200 1.00 85.25 87 PRO A C 1
ATOM 670 O O . PRO A 1 87 ? -19.180 -8.675 5.349 1.00 85.25 87 PRO A O 1
ATOM 673 N N . SER A 1 88 ? -19.792 -9.022 7.476 1.00 79.94 88 SER A N 1
ATOM 674 C CA . SER A 1 88 ? -18.427 -9.270 7.955 1.00 79.94 88 SER A CA 1
ATOM 675 C C . SER A 1 88 ? -17.733 -10.362 7.128 1.00 79.94 88 SER A C 1
ATOM 677 O O . SER A 1 88 ? -18.260 -11.466 6.987 1.00 79.94 88 SER A O 1
ATOM 679 N N . GLY A 1 89 ? -16.553 -10.038 6.591 1.00 76.62 89 GLY A N 1
ATOM 680 C CA . GLY A 1 89 ? -15.760 -10.931 5.743 1.00 76.62 89 GLY A CA 1
ATOM 681 C C . GLY A 1 89 ? -16.048 -10.833 4.241 1.00 76.62 89 GLY A C 1
ATOM 682 O O . GLY A 1 89 ? -15.493 -11.628 3.489 1.00 76.62 89 GLY A O 1
ATOM 683 N N . GLN A 1 90 ? -16.888 -9.892 3.802 1.00 83.69 90 GLN A N 1
ATOM 684 C CA . GLN A 1 90 ? -17.115 -9.568 2.390 1.00 83.69 90 GLN A CA 1
ATOM 685 C C . GLN A 1 90 ? -16.626 -8.153 2.059 1.00 83.69 90 GLN A C 1
ATOM 687 O O . GLN A 1 90 ? -16.522 -7.309 2.949 1.00 83.69 90 GLN A O 1
ATOM 692 N N . LEU A 1 91 ? -16.313 -7.923 0.784 1.00 82.12 91 LEU A N 1
ATOM 693 C CA . LEU A 1 91 ? -15.881 -6.635 0.240 1.00 82.12 91 LEU A CA 1
ATOM 694 C C . LEU A 1 91 ? -16.968 -6.041 -0.656 1.00 82.12 91 LEU A C 1
ATOM 696 O O . LEU A 1 91 ? -17.765 -6.778 -1.241 1.00 82.12 91 LEU A O 1
ATOM 700 N N . ASP A 1 92 ? -16.989 -4.711 -0.735 1.00 86.31 92 ASP A N 1
ATOM 701 C CA . ASP A 1 92 ? -17.991 -3.949 -1.475 1.00 86.31 92 ASP A CA 1
ATOM 702 C C . ASP A 1 92 ? -17.619 -3.832 -2.967 1.00 86.31 92 ASP A C 1
ATOM 704 O O . ASP A 1 92 ? -16.481 -3.511 -3.315 1.00 86.31 92 ASP A O 1
ATOM 708 N N . CYS A 1 93 ? -18.595 -4.057 -3.844 1.00 87.06 93 CYS A N 1
ATOM 709 C CA . CYS A 1 93 ? -18.523 -3.757 -5.276 1.00 87.06 93 CYS A CA 1
ATOM 710 C C . CYS A 1 93 ? -18.946 -2.300 -5.546 1.00 87.06 93 CYS A C 1
ATOM 712 O O . CYS A 1 93 ? -19.705 -1.714 -4.767 1.00 87.06 93 CYS A O 1
ATOM 714 N N . ALA A 1 94 ? -18.549 -1.712 -6.679 1.00 86.62 94 ALA A N 1
ATOM 715 C CA . ALA A 1 94 ? -18.939 -0.346 -7.050 1.00 86.62 94 ALA A CA 1
ATOM 716 C C . ALA A 1 94 ? -20.460 -0.192 -7.277 1.00 86.62 94 ALA A C 1
ATOM 718 O O . ALA A 1 94 ? -21.028 0.877 -7.048 1.00 86.62 94 ALA A O 1
ATOM 719 N N . ASN A 1 95 ? -21.138 -1.268 -7.677 1.00 88.25 95 ASN A N 1
ATOM 720 C CA . ASN A 1 95 ? -22.586 -1.368 -7.842 1.00 88.25 95 ASN A CA 1
ATOM 721 C C . ASN A 1 95 ? -23.341 -1.656 -6.529 1.00 88.25 95 ASN A C 1
ATOM 723 O O . ASN A 1 95 ? -24.569 -1.758 -6.546 1.00 88.25 95 ASN A O 1
ATOM 727 N N . GLY A 1 96 ? -22.631 -1.774 -5.401 1.00 86.00 96 GLY A N 1
ATOM 728 C CA . GLY A 1 96 ? -23.200 -2.048 -4.081 1.00 86.00 96 GLY A CA 1
ATOM 729 C C . GLY A 1 96 ? -23.466 -3.526 -3.778 1.00 86.00 96 GLY A C 1
ATOM 730 O O . GLY A 1 96 ? -24.009 -3.823 -2.714 1.00 86.00 96 GLY A O 1
ATOM 731 N N . ASN A 1 97 ? -23.102 -4.450 -4.675 1.00 90.06 97 ASN A N 1
ATOM 732 C CA . ASN A 1 97 ? -23.056 -5.879 -4.368 1.00 90.06 97 ASN A CA 1
ATOM 733 C C . ASN A 1 97 ? -21.869 -6.209 -3.450 1.00 90.06 97 ASN A C 1
ATOM 735 O O . ASN A 1 97 ? -21.037 -5.358 -3.136 1.00 90.06 97 ASN A O 1
ATOM 739 N N . CYS A 1 98 ? -21.807 -7.468 -3.024 1.00 91.00 98 CYS A N 1
ATOM 740 C CA . CYS A 1 98 ? -20.810 -7.963 -2.088 1.00 91.00 98 CYS A CA 1
ATOM 741 C C . CYS A 1 98 ? -20.164 -9.235 -2.609 1.00 91.00 98 CYS A C 1
ATOM 743 O O . CYS A 1 98 ? -20.873 -10.152 -3.028 1.00 91.00 98 CYS A O 1
ATOM 745 N N . TYR A 1 99 ? -18.844 -9.325 -2.489 1.00 86.69 99 TYR A N 1
ATOM 746 C CA . TYR A 1 99 ? -18.082 -10.497 -2.905 1.00 86.69 99 TYR A CA 1
ATOM 747 C C . TYR A 1 99 ? -17.160 -10.993 -1.788 1.00 86.69 99 TYR A C 1
ATOM 749 O O . TYR A 1 99 ? -16.876 -10.301 -0.806 1.00 86.69 99 TYR A O 1
ATOM 757 N N . ASN A 1 100 ? -16.740 -12.252 -1.891 1.00 84.50 100 ASN A N 1
ATOM 758 C CA . ASN A 1 100 ? -15.806 -12.843 -0.939 1.00 84.50 100 ASN A CA 1
ATOM 759 C C . ASN A 1 100 ? -14.365 -12.467 -1.339 1.00 84.50 100 ASN A C 1
ATOM 761 O O . ASN A 1 100 ? -14.006 -12.694 -2.486 1.00 84.50 100 ASN A O 1
ATOM 765 N N . PRO A 1 101 ? -13.494 -11.999 -0.429 1.00 79.00 101 PRO A N 1
ATOM 766 C CA . PRO A 1 101 ? -12.090 -11.722 -0.754 1.00 79.00 101 PRO A CA 1
ATOM 767 C C . PRO A 1 101 ? -11.334 -12.893 -1.409 1.00 79.00 101 PRO A C 1
ATOM 769 O O . PRO A 1 101 ? -10.334 -12.694 -2.083 1.00 79.00 101 PRO A O 1
ATOM 772 N N . ILE A 1 102 ? -11.774 -14.139 -1.197 1.00 77.88 102 ILE A N 1
ATOM 773 C CA . ILE A 1 102 ? -11.162 -15.328 -1.816 1.00 77.88 102 ILE A CA 1
ATOM 774 C C . ILE A 1 102 ? -11.402 -15.378 -3.331 1.00 77.88 102 ILE A C 1
ATOM 776 O O . ILE A 1 102 ? -10.644 -16.040 -4.040 1.00 77.88 102 ILE A O 1
ATOM 780 N N . VAL A 1 103 ? -12.455 -14.715 -3.816 1.00 77.31 103 VAL A N 1
ATOM 781 C CA . VAL A 1 103 ? -12.794 -14.672 -5.239 1.00 77.31 103 VAL A CA 1
ATOM 782 C C . VAL A 1 103 ? -12.180 -13.478 -5.973 1.00 77.31 103 VAL A C 1
ATOM 784 O O . VAL A 1 103 ? -12.310 -13.406 -7.181 1.00 77.31 103 VAL A O 1
ATOM 787 N N . THR A 1 104 ? -11.434 -12.605 -5.289 1.00 79.81 104 THR A N 1
ATOM 788 C CA . THR A 1 104 ? -10.654 -11.545 -5.944 1.00 79.81 104 THR A CA 1
ATOM 789 C C . THR A 1 104 ? -9.652 -12.132 -6.942 1.00 79.81 104 THR A C 1
ATOM 791 O O . THR A 1 104 ? -8.906 -13.058 -6.603 1.00 79.81 104 THR A O 1
ATOM 794 N N . CYS A 1 105 ? -9.574 -11.549 -8.139 1.00 74.94 105 CYS A N 1
ATOM 795 C CA . CYS A 1 105 ? -8.673 -11.975 -9.214 1.00 74.94 105 CYS A CA 1
ATOM 796 C C . CYS A 1 105 ? -8.860 -13.447 -9.630 1.00 74.94 105 CYS A C 1
ATOM 798 O O . CYS A 1 105 ? -7.877 -14.151 -9.909 1.00 74.94 105 CYS A O 1
ATOM 800 N N . ASN A 1 106 ? -10.103 -13.935 -9.650 1.00 73.50 106 ASN A N 1
ATOM 801 C CA . ASN A 1 106 ? -10.451 -15.284 -10.102 1.00 73.50 106 ASN A CA 1
ATOM 802 C C . ASN A 1 106 ? -10.960 -15.317 -11.560 1.00 73.50 106 ASN A C 1
ATOM 804 O O . ASN A 1 106 ? -11.200 -16.405 -12.098 1.00 73.50 106 ASN A O 1
ATOM 808 N N . PHE A 1 107 ? -11.088 -14.150 -12.202 1.00 72.50 107 PHE A N 1
ATOM 809 C CA . PHE A 1 107 ? -11.579 -13.953 -13.570 1.00 72.50 107 PHE A CA 1
ATOM 810 C C . PHE A 1 107 ? -13.058 -14.268 -13.801 1.00 72.50 107 PHE A C 1
ATOM 812 O O . PHE A 1 107 ? -13.487 -14.441 -14.948 1.00 72.50 107 PHE A O 1
ATOM 819 N N . VAL A 1 108 ? -13.829 -14.336 -12.730 1.00 81.25 108 VAL A N 1
ATOM 820 C CA . VAL A 1 108 ? -15.282 -14.379 -12.727 1.00 81.25 108 VAL A CA 1
ATOM 821 C C . VAL A 1 108 ? -15.737 -13.029 -12.202 1.00 81.25 108 VAL A C 1
ATOM 823 O O . VAL A 1 108 ? -15.239 -12.556 -11.199 1.00 81.25 108 VAL A O 1
ATOM 826 N N . ASP A 1 109 ? -16.663 -12.390 -12.908 1.00 84.88 109 ASP A N 1
ATOM 827 C CA . ASP A 1 109 ? -17.279 -11.160 -12.418 1.00 84.88 109 ASP A CA 1
ATOM 828 C C . ASP A 1 109 ? -18.292 -11.523 -11.321 1.00 84.88 109 ASP A C 1
ATOM 830 O O . ASP A 1 109 ? -19.485 -11.699 -11.597 1.00 84.88 109 ASP A O 1
ATOM 834 N N . ASP A 1 110 ? -17.804 -11.726 -10.094 1.00 86.56 110 ASP A N 1
ATOM 835 C CA . ASP A 1 110 ? -18.640 -12.055 -8.940 1.00 86.56 110 ASP A CA 1
ATOM 836 C C . ASP A 1 110 ? -19.405 -10.814 -8.446 1.00 86.56 110 ASP A C 1
ATOM 838 O O . ASP A 1 110 ? -20.481 -10.939 -7.849 1.00 86.56 110 ASP A O 1
ATOM 842 N N . CYS A 1 111 ? -18.915 -9.610 -8.757 1.00 87.50 111 CYS A N 1
ATOM 843 C CA . CYS A 1 111 ? -19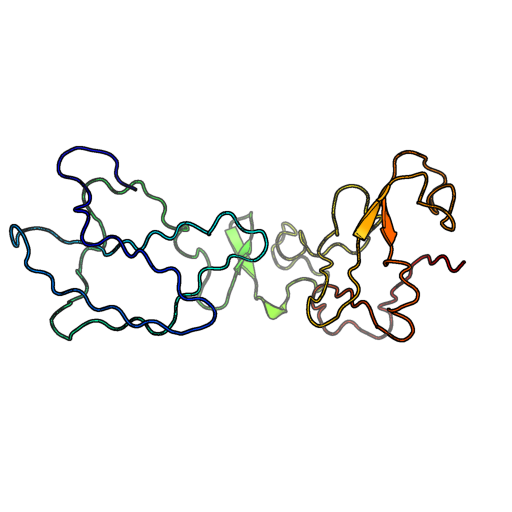.624 -8.363 -8.491 1.00 87.50 111 CYS A CA 1
ATOM 844 C C . CYS A 1 111 ? -20.757 -8.052 -9.486 1.00 87.50 111 CYS A C 1
ATOM 846 O O . CYS A 1 111 ? -21.723 -7.367 -9.127 1.00 87.50 111 CYS A O 1
ATOM 848 N N . GLY A 1 112 ? -20.677 -8.529 -10.729 1.00 88.06 112 GLY A N 1
ATOM 849 C CA . GLY A 1 112 ? -21.542 -8.144 -11.853 1.00 88.06 112 GLY A CA 1
ATOM 850 C C . GLY A 1 112 ? -21.206 -6.780 -12.484 1.00 88.06 112 GLY A C 1
ATOM 851 O O . GLY A 1 112 ? -21.945 -6.304 -13.349 1.00 88.06 112 GLY A O 1
ATOM 852 N N . ASP A 1 113 ? -20.153 -6.118 -12.002 1.00 88.19 113 ASP A N 1
ATOM 853 C CA . ASP A 1 113 ? -19.607 -4.854 -12.515 1.00 88.19 113 ASP A CA 1
ATOM 854 C C . ASP A 1 113 ? -18.073 -4.877 -12.685 1.00 88.19 113 ASP A C 1
ATOM 856 O O . ASP A 1 113 ? -17.476 -3.861 -13.049 1.00 88.19 113 ASP A O 1
ATOM 860 N N . GLY A 1 114 ? -17.440 -6.023 -12.423 1.00 81.31 114 GLY A N 1
ATOM 861 C CA . GLY A 1 114 ? -16.005 -6.262 -12.505 1.00 81.31 114 GLY A CA 1
ATOM 862 C C . GLY A 1 114 ? -15.165 -5.637 -11.394 1.00 81.31 114 GLY A C 1
ATOM 863 O O . GLY A 1 114 ? -13.945 -5.639 -11.522 1.00 81.31 114 GLY A O 1
ATOM 864 N N . THR A 1 115 ? -15.753 -5.067 -10.335 1.00 85.81 115 THR A N 1
ATOM 865 C CA . THR A 1 115 ? -14.992 -4.392 -9.260 1.00 85.81 115 THR A CA 1
ATOM 866 C C . THR A 1 115 ? -14.002 -5.322 -8.563 1.00 85.81 115 THR A C 1
ATOM 868 O O . THR A 1 115 ? -12.886 -4.912 -8.256 1.00 85.81 115 THR A O 1
ATOM 871 N N . ASP A 1 116 ? -14.380 -6.579 -8.358 1.00 83.56 116 ASP A N 1
ATOM 872 C CA . ASP A 1 116 ? -13.536 -7.642 -7.809 1.00 83.56 116 ASP A CA 1
ATOM 873 C C . ASP A 1 116 ? -12.346 -8.023 -8.711 1.00 83.56 116 ASP A C 1
ATOM 875 O O . ASP A 1 116 ? -11.408 -8.678 -8.253 1.00 83.56 116 ASP A O 1
ATOM 879 N N . GLU A 1 117 ? -12.346 -7.545 -9.959 1.00 84.19 117 GLU A N 1
ATOM 880 C CA . GLU A 1 117 ? -11.341 -7.813 -10.988 1.00 84.19 117 GLU A CA 1
ATOM 881 C C . GLU A 1 117 ? -10.622 -6.540 -11.494 1.00 84.19 117 GLU A C 1
ATOM 883 O O . GLU A 1 117 ? -9.742 -6.636 -12.351 1.00 84.19 117 GLU A O 1
ATOM 888 N N . GLN A 1 118 ? -10.959 -5.343 -10.987 1.00 77.62 118 GLN A N 1
ATOM 889 C CA . GLN A 1 118 ? -10.427 -4.066 -11.502 1.00 77.62 118 GLN A CA 1
ATOM 890 C C . GLN A 1 118 ? -8.921 -3.891 -11.260 1.00 77.62 118 GLN A C 1
ATOM 892 O O . GLN A 1 118 ? -8.207 -3.462 -12.163 1.00 77.62 118 GLN A O 1
ATOM 897 N N . ASP A 1 119 ? -8.424 -4.289 -10.088 1.00 69.00 119 ASP A N 1
ATOM 898 C CA . ASP A 1 119 ? -6.997 -4.196 -9.732 1.00 69.00 119 ASP A CA 1
ATOM 899 C C . ASP A 1 119 ? -6.207 -5.472 -10.089 1.00 69.00 119 ASP A C 1
ATOM 901 O O . ASP A 1 119 ? -5.069 -5.676 -9.654 1.00 69.00 119 ASP A O 1
ATOM 905 N N . CYS A 1 120 ? -6.813 -6.360 -10.880 1.00 69.31 120 CYS A N 1
ATOM 906 C CA . CYS A 1 120 ? -6.265 -7.650 -11.281 1.00 69.31 120 CYS A CA 1
ATOM 907 C C . CYS A 1 120 ? -5.723 -7.571 -12.713 1.00 69.31 120 CYS A C 1
ATOM 909 O O . CYS A 1 120 ? -6.206 -8.268 -13.614 1.00 69.31 120 CYS A O 1
ATOM 911 N N . SER A 1 121 ? -4.732 -6.701 -12.953 1.00 67.25 121 SER A N 1
ATOM 912 C CA . SER A 1 121 ? -4.207 -6.536 -14.309 1.00 67.25 121 SER A CA 1
ATOM 913 C C . SER A 1 121 ? -3.552 -7.827 -14.811 1.00 67.25 121 SER A C 1
ATOM 915 O O . SER A 1 121 ? -2.631 -8.377 -14.205 1.00 67.25 121 SER A O 1
ATOM 917 N N . LYS A 1 122 ? -4.047 -8.323 -15.950 1.00 66.19 122 LYS A N 1
ATOM 918 C CA . LYS A 1 122 ? -3.531 -9.514 -16.652 1.00 66.19 122 LYS A CA 1
ATOM 919 C C . LYS A 1 122 ? -2.304 -9.203 -17.505 1.00 66.19 122 LYS A C 1
ATOM 921 O O . LYS A 1 122 ? -1.625 -10.121 -17.962 1.00 66.19 122 LYS A O 1
ATOM 926 N N . THR A 1 123 ? -2.064 -7.924 -17.764 1.00 75.12 123 THR A N 1
ATOM 927 C CA . THR A 1 123 ? -1.033 -7.423 -18.668 1.00 75.12 123 THR A CA 1
ATOM 928 C C . THR A 1 123 ? -0.337 -6.240 -18.018 1.00 75.12 123 THR A C 1
ATOM 930 O O . THR A 1 123 ? -0.997 -5.360 -17.471 1.00 75.12 123 THR A O 1
ATOM 933 N N . CYS A 1 124 ? 0.987 -6.227 -18.097 1.00 80.94 124 CYS A N 1
ATOM 934 C CA . CYS A 1 124 ? 1.811 -5.090 -17.721 1.00 80.94 124 CYS A CA 1
ATOM 935 C C . CYS A 1 124 ? 2.720 -4.779 -18.892 1.00 80.94 124 CYS A C 1
ATOM 937 O O . CYS A 1 124 ? 3.533 -5.626 -19.265 1.00 80.94 124 CYS A O 1
ATOM 939 N N . ASP A 1 125 ? 2.559 -3.599 -19.463 1.00 79.50 125 ASP A N 1
ATOM 940 C CA . ASP A 1 125 ? 3.542 -2.978 -20.346 1.00 79.50 125 ASP A CA 1
ATOM 941 C C . ASP A 1 125 ? 4.450 -2.002 -19.582 1.00 79.50 125 ASP A C 1
ATOM 943 O O . ASP A 1 125 ? 5.474 -1.611 -20.112 1.00 79.50 125 ASP A O 1
ATOM 947 N N . PHE A 1 126 ? 4.134 -1.711 -18.313 1.00 80.94 126 PHE A N 1
ATOM 948 C CA . PHE A 1 126 ? 4.863 -0.800 -17.429 1.00 80.94 126 PHE A CA 1
ATOM 949 C C . PHE A 1 126 ? 4.850 0.666 -17.878 1.00 80.94 126 PHE A C 1
ATOM 951 O O . PHE A 1 126 ? 5.684 1.429 -17.408 1.00 80.94 126 PHE A O 1
ATOM 958 N N . GLU A 1 127 ? 3.895 1.104 -18.705 1.00 78.69 127 GLU A N 1
ATOM 959 C CA . GLU A 1 127 ? 3.917 2.463 -19.274 1.00 78.69 127 GLU A CA 1
ATOM 960 C C . GLU A 1 127 ? 3.505 3.573 -18.309 1.00 78.69 127 GLU A C 1
ATOM 962 O O . GLU A 1 127 ? 4.145 4.627 -18.240 1.00 78.69 127 GLU A O 1
ATOM 967 N N . GLU A 1 128 ? 2.422 3.346 -17.566 1.00 75.75 128 GLU A N 1
ATOM 968 C CA . GLU A 1 128 ? 1.858 4.320 -16.627 1.00 75.75 128 GLU A CA 1
ATOM 969 C C . GLU A 1 128 ? 2.214 3.976 -15.177 1.00 75.75 128 GLU A C 1
ATOM 971 O O . GLU A 1 128 ? 2.506 4.868 -14.377 1.00 75.75 128 GLU A O 1
ATOM 976 N N . ASP A 1 129 ? 2.221 2.685 -14.837 1.00 78.81 129 ASP A N 1
ATOM 977 C CA . ASP A 1 129 ? 2.476 2.182 -13.492 1.00 78.81 129 ASP A CA 1
ATOM 978 C C . ASP A 1 129 ? 2.978 0.721 -13.489 1.00 78.81 129 ASP A C 1
ATOM 980 O O . ASP A 1 129 ? 3.302 0.135 -14.519 1.00 78.81 129 ASP A O 1
ATOM 984 N N . MET A 1 130 ? 3.061 0.123 -12.297 1.00 80.62 130 MET A N 1
ATOM 985 C CA . MET A 1 130 ? 3.456 -1.279 -12.104 1.00 80.62 130 MET A CA 1
ATOM 986 C C . MET A 1 130 ? 2.286 -2.268 -12.266 1.00 80.62 130 MET A C 1
ATOM 988 O O . MET A 1 130 ? 2.440 -3.446 -11.954 1.00 80.62 130 MET A O 1
ATOM 992 N N . CYS A 1 131 ? 1.104 -1.796 -12.671 1.00 77.00 131 CYS A N 1
ATOM 993 C CA . CYS A 1 131 ? -0.131 -2.543 -12.921 1.00 77.00 131 CYS A CA 1
ATOM 994 C C . CYS A 1 131 ? -0.505 -3.585 -11.838 1.00 77.00 131 CYS A C 1
ATOM 996 O O . CYS A 1 131 ? -1.044 -4.659 -12.113 1.00 77.00 131 CYS A O 1
ATOM 998 N N . GLY A 1 132 ? -0.191 -3.284 -10.573 1.00 77.69 132 GLY A N 1
ATOM 999 C CA . GLY A 1 132 ? -0.446 -4.161 -9.424 1.00 77.69 132 GLY A CA 1
ATOM 1000 C C . GLY A 1 132 ? 0.684 -5.139 -9.072 1.00 77.69 132 GLY A C 1
ATOM 1001 O O . GLY A 1 132 ? 0.591 -5.809 -8.039 1.00 77.69 132 GLY A O 1
ATOM 1002 N N . TRP A 1 133 ? 1.763 -5.193 -9.857 1.00 81.75 133 TRP A N 1
ATOM 1003 C CA . TRP A 1 133 ? 3.030 -5.784 -9.430 1.00 81.75 133 TRP A CA 1
ATOM 1004 C C . TRP A 1 133 ? 3.713 -4.877 -8.411 1.00 81.75 133 TRP A C 1
ATOM 1006 O O . TRP A 1 133 ? 3.584 -3.653 -8.444 1.00 81.75 133 TRP A O 1
ATOM 1016 N N . PHE A 1 134 ? 4.447 -5.476 -7.483 1.00 83.56 134 PHE A N 1
ATOM 1017 C CA . PHE A 1 134 ? 5.149 -4.739 -6.445 1.00 83.56 134 PHE A CA 1
ATOM 1018 C C . PHE A 1 134 ? 6.523 -5.338 -6.181 1.00 83.56 134 PHE A C 1
ATOM 1020 O O . PHE A 1 134 ? 6.748 -6.546 -6.277 1.00 83.56 134 PHE A O 1
ATOM 1027 N N . GLU A 1 135 ? 7.467 -4.463 -5.862 1.00 80.00 135 GLU A N 1
ATOM 1028 C CA . GLU A 1 135 ? 8.813 -4.866 -5.490 1.00 80.00 135 GLU A CA 1
ATOM 1029 C C . GLU A 1 135 ? 8.840 -5.341 -4.033 1.00 80.00 135 GLU A C 1
ATOM 1031 O O . GLU A 1 135 ? 8.265 -4.708 -3.141 1.00 80.00 135 GLU A O 1
ATOM 1036 N N . ASN A 1 136 ? 9.529 -6.451 -3.774 1.00 76.75 136 ASN A N 1
ATOM 1037 C CA . ASN A 1 136 ? 9.751 -6.920 -2.415 1.00 76.75 136 ASN A CA 1
ATOM 1038 C C . ASN A 1 136 ? 11.072 -6.355 -1.868 1.00 76.75 136 ASN A C 1
ATOM 1040 O O . ASN A 1 136 ? 12.151 -6.800 -2.259 1.00 76.75 136 ASN A O 1
ATOM 1044 N N . ASN A 1 137 ? 10.971 -5.447 -0.889 1.00 68.75 137 ASN A N 1
ATOM 1045 C CA . ASN A 1 137 ? 12.090 -4.756 -0.224 1.00 68.75 137 ASN A CA 1
ATOM 1046 C C . ASN A 1 137 ? 13.055 -5.668 0.574 1.00 68.75 137 ASN A C 1
ATOM 1048 O O . ASN A 1 137 ? 13.898 -5.176 1.325 1.00 68.75 137 ASN A O 1
ATOM 1052 N N . ALA A 1 138 ? 12.932 -6.994 0.486 1.00 62.03 138 ALA A N 1
ATOM 1053 C CA . ALA A 1 138 ? 13.767 -7.942 1.222 1.00 62.03 138 ALA A CA 1
ATOM 1054 C C . ALA A 1 138 ? 15.219 -8.051 0.705 1.00 62.03 138 ALA A C 1
ATOM 1056 O O . ALA A 1 138 ? 16.026 -8.748 1.325 1.00 62.03 138 ALA A O 1
ATOM 1057 N N . ASN A 1 139 ? 15.572 -7.409 -0.412 1.00 60.19 139 ASN A N 1
ATOM 1058 C CA . ASN A 1 139 ? 16.878 -7.533 -1.062 1.00 60.19 139 ASN A CA 1
ATOM 1059 C C . ASN A 1 139 ? 17.511 -6.171 -1.411 1.00 60.19 139 ASN A C 1
ATOM 1061 O O . ASN A 1 139 ? 16.950 -5.107 -1.175 1.00 60.19 139 ASN A O 1
ATOM 1065 N N . SER A 1 140 ? 18.761 -6.226 -1.874 1.00 66.50 140 SER A N 1
ATOM 1066 C CA . SER A 1 140 ? 19.660 -5.075 -2.025 1.00 66.50 140 SER A CA 1
ATOM 1067 C C . SER A 1 140 ? 19.775 -4.535 -3.459 1.00 66.50 140 SER A C 1
ATOM 1069 O O . SER A 1 140 ? 20.531 -3.592 -3.691 1.00 66.50 140 SER A O 1
ATOM 1071 N N . ILE A 1 141 ? 19.018 -5.095 -4.409 1.00 71.12 141 ILE A N 1
ATOM 1072 C CA . ILE A 1 141 ? 18.846 -4.551 -5.761 1.00 71.12 141 ILE A CA 1
ATOM 1073 C C . ILE A 1 141 ? 17.362 -4.404 -6.069 1.00 71.12 141 ILE A C 1
ATOM 1075 O O . ILE A 1 141 ? 16.619 -5.377 -6.033 1.00 71.12 141 ILE A O 1
ATOM 1079 N N . HIS A 1 142 ? 16.986 -3.183 -6.429 1.00 76.44 142 HIS A N 1
ATOM 1080 C CA . HIS A 1 142 ? 15.609 -2.789 -6.684 1.00 76.44 142 HIS A CA 1
ATOM 1081 C C . HIS A 1 142 ? 15.278 -2.860 -8.175 1.00 76.44 142 HIS A C 1
ATOM 1083 O O . HIS A 1 142 ? 16.142 -2.602 -9.025 1.00 76.44 142 HIS A O 1
ATOM 1089 N N . TRP A 1 143 ? 14.021 -3.181 -8.474 1.00 78.06 143 TRP A N 1
ATOM 1090 C CA . TRP A 1 143 ? 13.448 -2.980 -9.798 1.00 78.06 143 TRP A CA 1
ATOM 1091 C C . TRP A 1 143 ? 13.070 -1.512 -9.957 1.00 78.06 143 TRP A C 1
ATOM 1093 O O . TRP A 1 143 ? 12.424 -0.929 -9.091 1.00 78.06 143 TRP A O 1
ATOM 1103 N N . VAL A 1 144 ? 13.479 -0.908 -11.063 1.00 77.75 144 VAL A N 1
ATOM 1104 C CA . VAL A 1 144 ? 13.235 0.503 -11.344 1.00 77.75 144 VAL A CA 1
ATOM 1105 C C . VAL A 1 144 ? 12.553 0.610 -12.693 1.00 77.75 144 VAL A C 1
ATOM 1107 O O . VAL A 1 144 ? 13.038 0.063 -13.682 1.00 77.75 144 VAL A O 1
ATOM 1110 N N . GLN A 1 145 ? 11.428 1.318 -12.719 1.00 77.12 145 GLN A N 1
ATOM 1111 C CA . GLN A 1 145 ? 10.777 1.729 -13.953 1.00 77.12 145 GLN A CA 1
ATOM 1112 C C . GLN A 1 145 ? 11.657 2.794 -14.621 1.00 77.12 145 GLN A C 1
ATOM 1114 O O . GLN A 1 145 ? 11.985 3.820 -14.020 1.00 77.12 145 GLN A O 1
ATOM 1119 N N . THR A 1 146 ? 12.099 2.524 -15.842 1.00 71.94 146 THR A N 1
ATOM 1120 C CA . THR A 1 146 ? 13.084 3.319 -16.576 1.00 71.94 146 THR A CA 1
ATOM 1121 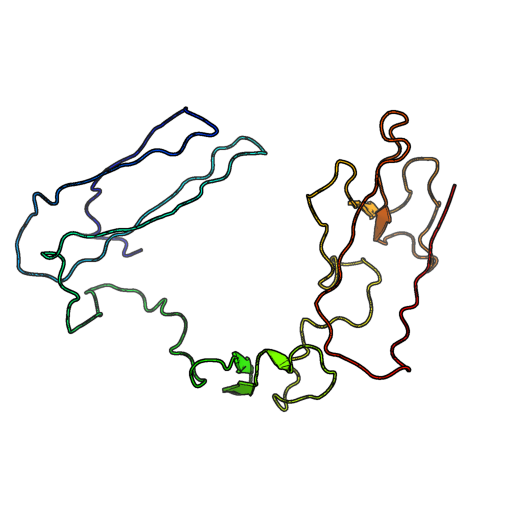C C . THR A 1 146 ? 12.589 3.619 -17.977 1.00 71.94 146 THR A C 1
ATOM 1123 O O . THR A 1 146 ? 12.131 2.714 -18.657 1.00 71.94 146 THR A O 1
ATOM 1126 N N . GLY A 1 147 ? 12.721 4.870 -18.418 1.00 69.00 147 GLY A N 1
ATOM 1127 C CA . GLY A 1 147 ? 12.399 5.265 -19.791 1.00 69.00 147 GLY A CA 1
ATOM 1128 C C . GLY A 1 147 ? 13.584 5.159 -20.755 1.00 69.00 147 GLY A C 1
ATOM 1129 O O . GLY A 1 147 ? 14.729 4.944 -20.341 1.00 69.00 147 GLY A O 1
ATOM 1130 N N . PHE A 1 148 ? 13.317 5.378 -22.042 1.00 66.62 148 PHE A N 1
ATOM 1131 C CA . PHE A 1 148 ? 14.329 5.340 -23.102 1.00 66.62 148 PHE A CA 1
ATOM 1132 C C . PHE A 1 148 ? 15.000 6.694 -23.403 1.00 66.62 148 PHE A C 1
ATOM 1134 O O . PHE A 1 148 ? 14.368 7.747 -23.293 1.00 66.62 148 PHE A O 1
ATOM 1141 N N . PRO A 1 149 ? 16.279 6.689 -23.849 1.00 62.66 149 PRO A N 1
ATOM 1142 C CA . PRO A 1 149 ? 17.168 5.528 -23.969 1.00 62.66 149 PRO A CA 1
ATOM 1143 C C . PRO A 1 149 ? 17.687 5.059 -22.601 1.00 62.66 149 PRO A C 1
ATOM 1145 O O . PRO A 1 149 ? 18.091 5.882 -21.778 1.00 62.66 149 PRO A O 1
ATOM 1148 N N . ALA A 1 150 ? 17.735 3.741 -22.380 1.00 65.06 150 ALA A N 1
ATOM 1149 C CA . ALA A 1 150 ? 18.290 3.179 -21.151 1.00 65.06 150 ALA A CA 1
ATOM 1150 C C . ALA A 1 150 ? 19.792 3.509 -21.009 1.00 65.06 150 ALA A C 1
ATOM 1152 O O . ALA A 1 150 ? 20.524 3.595 -22.004 1.00 65.06 150 ALA A O 1
ATOM 1153 N N . GLU A 1 151 ? 20.282 3.674 -19.771 1.00 62.78 151 GLU A N 1
ATOM 1154 C CA . GLU A 1 151 ? 21.716 3.873 -19.526 1.00 62.78 151 GLU A CA 1
ATOM 1155 C C . GLU A 1 151 ? 22.527 2.686 -20.066 1.00 62.78 151 GLU A C 1
ATOM 1157 O O . GLU A 1 151 ? 22.233 1.519 -19.801 1.00 62.78 151 GLU A O 1
ATOM 1162 N N . ALA A 1 152 ? 23.577 2.979 -20.838 1.00 59.56 152 ALA A N 1
ATOM 1163 C CA . ALA A 1 152 ? 24.373 1.937 -21.467 1.00 59.56 152 ALA A CA 1
ATOM 1164 C C . ALA A 1 152 ? 25.092 1.050 -20.423 1.00 59.56 152 ALA A C 1
ATOM 1166 O O . ALA A 1 152 ? 25.741 1.574 -19.513 1.00 59.56 152 ALA A O 1
ATOM 1167 N N . PRO A 1 153 ? 25.093 -0.288 -20.589 1.00 58.25 153 PRO A N 1
ATOM 1168 C CA . PRO A 1 153 ? 24.493 -1.056 -21.674 1.00 58.25 153 PRO A CA 1
ATOM 1169 C C . PRO A 1 153 ? 23.076 -1.511 -21.303 1.00 58.25 153 PRO A C 1
ATOM 1171 O O . PRO A 1 153 ? 22.891 -2.417 -20.493 1.00 58.25 153 PRO A O 1
ATOM 1174 N N . GLY A 1 154 ? 22.100 -0.892 -21.951 1.00 68.44 154 GLY A N 1
ATOM 1175 C CA . GLY A 1 154 ? 20.696 -1.272 -21.958 1.00 68.44 154 GLY A CA 1
ATOM 1176 C C . GLY A 1 154 ? 20.173 -1.220 -23.397 1.00 68.44 154 GLY A C 1
ATOM 1177 O O . GLY A 1 154 ? 20.913 -0.807 -24.300 1.00 68.44 154 GLY A O 1
ATOM 1178 N N . PRO A 1 155 ? 18.940 -1.677 -23.643 1.00 70.25 155 PRO A N 1
ATOM 1179 C CA . PRO A 1 155 ? 18.337 -1.595 -24.965 1.00 70.25 155 PRO A CA 1
ATOM 1180 C C . PRO A 1 155 ? 18.104 -0.127 -25.376 1.00 70.25 155 PRO A C 1
ATOM 1182 O O . PRO A 1 155 ? 17.954 0.760 -24.536 1.00 70.25 155 PRO A O 1
ATOM 1185 N N . HIS A 1 156 ? 18.130 0.155 -26.683 1.00 69.69 156 HIS A N 1
ATOM 1186 C CA . HIS A 1 156 ? 17.919 1.514 -27.211 1.00 69.69 156 HIS A CA 1
ATOM 1187 C C . HIS A 1 156 ? 16.436 1.900 -27.338 1.00 69.69 156 HIS A C 1
ATOM 1189 O O . HIS A 1 156 ? 16.148 3.087 -27.483 1.00 69.69 156 HIS A O 1
ATOM 1195 N N . ALA A 1 157 ? 15.540 0.915 -27.306 1.00 66.81 157 ALA A N 1
ATOM 1196 C CA . ALA A 1 157 ? 14.086 1.040 -27.349 1.00 66.81 157 ALA A CA 1
ATOM 1197 C C . ALA A 1 157 ? 13.470 -0.131 -26.568 1.00 66.81 157 ALA A C 1
ATOM 1199 O O . ALA A 1 157 ? 14.163 -1.131 -26.334 1.00 66.81 157 ALA A O 1
ATOM 1200 N N . ASP A 1 158 ? 12.209 0.010 -26.172 1.00 70.12 158 ASP A N 1
ATOM 1201 C CA . ASP A 1 158 ? 11.439 -1.063 -25.546 1.00 70.12 158 ASP A CA 1
ATOM 1202 C C . ASP A 1 158 ? 11.199 -2.216 -26.533 1.00 70.12 158 ASP A C 1
ATOM 1204 O O . ASP A 1 158 ? 11.572 -2.173 -27.710 1.00 70.12 158 ASP A O 1
ATOM 1208 N N . HIS A 1 159 ? 10.551 -3.283 -26.067 1.00 71.19 159 HIS A N 1
ATOM 1209 C CA . HIS A 1 159 ? 10.169 -4.381 -26.955 1.00 71.19 159 HIS A CA 1
ATOM 1210 C C . HIS A 1 159 ? 9.061 -3.994 -27.962 1.00 71.19 159 HIS A C 1
ATOM 1212 O O . HIS A 1 159 ? 8.897 -4.670 -28.981 1.00 71.19 159 HIS A O 1
ATOM 1218 N N . ASN A 1 160 ? 8.297 -2.932 -27.704 1.00 66.75 160 ASN A N 1
ATOM 1219 C CA . ASN A 1 160 ? 7.176 -2.520 -28.546 1.00 66.75 160 ASN A CA 1
ATOM 1220 C C . ASN A 1 160 ? 7.568 -1.506 -29.646 1.00 66.75 160 ASN A C 1
ATOM 1222 O O . ASN A 1 160 ? 6.688 -1.066 -30.389 1.00 66.75 160 ASN A O 1
ATOM 1226 N N . ASP A 1 161 ? 8.868 -1.222 -29.817 1.00 61.88 161 ASP A N 1
ATOM 1227 C CA . ASP A 1 161 ? 9.435 -0.249 -30.768 1.00 61.88 161 ASP A CA 1
ATOM 1228 C C . ASP A 1 161 ? 8.920 1.194 -30.551 1.00 61.88 161 ASP A C 1
ATOM 1230 O O . ASP A 1 161 ? 8.943 2.027 -31.468 1.00 61.88 161 ASP A O 1
ATOM 1234 N N . ASP A 1 162 ? 8.478 1.518 -29.335 1.00 59.81 162 ASP A N 1
ATOM 1235 C CA . ASP A 1 162 ? 8.090 2.866 -28.938 1.00 59.81 162 ASP A CA 1
ATOM 1236 C C . ASP A 1 162 ? 9.251 3.552 -28.187 1.00 59.81 162 ASP A C 1
ATOM 1238 O O . ASP A 1 162 ? 10.121 2.946 -27.564 1.00 59.81 162 ASP A O 1
ATOM 1242 N N . THR A 1 163 ? 9.354 4.865 -28.363 1.00 56.97 163 THR A N 1
ATOM 1243 C CA . THR A 1 163 ? 10.513 5.675 -27.942 1.00 56.97 163 THR A CA 1
ATOM 1244 C C . THR A 1 163 ? 10.249 6.483 -26.676 1.00 56.97 163 THR A C 1
ATOM 1246 O O . THR A 1 163 ? 11.136 7.201 -26.213 1.00 56.97 163 THR A O 1
ATOM 1249 N N . LEU A 1 164 ? 9.032 6.398 -26.135 1.00 58.19 164 LEU A N 1
ATOM 1250 C CA . LEU A 1 164 ? 8.562 7.164 -24.976 1.00 58.19 164 LEU A CA 1
ATOM 1251 C C . LEU A 1 164 ? 8.188 6.284 -23.782 1.00 58.19 164 LEU A C 1
ATOM 1253 O O . LEU A 1 164 ? 7.623 6.788 -22.812 1.00 58.19 164 LEU A O 1
ATOM 1257 N N . THR A 1 165 ? 8.504 5.003 -23.864 1.00 62.44 165 THR A N 1
ATOM 1258 C CA . THR A 1 165 ? 7.955 3.978 -22.994 1.00 62.44 165 THR A CA 1
ATOM 1259 C C . THR A 1 165 ? 8.858 3.630 -21.829 1.00 62.44 165 THR A C 1
ATOM 1261 O O . THR A 1 165 ? 10.039 3.998 -21.792 1.00 62.44 165 THR A O 1
ATOM 1264 N N . HIS A 1 166 ? 8.273 2.976 -20.835 1.00 67.31 166 HIS A N 1
ATOM 1265 C CA . HIS A 1 166 ? 8.929 2.625 -19.588 1.00 67.31 166 HIS A CA 1
ATOM 1266 C C . HIS A 1 166 ? 9.114 1.106 -19.474 1.00 67.31 166 HIS A C 1
ATOM 1268 O O . HIS A 1 166 ? 8.155 0.355 -19.416 1.00 67.31 166 HIS A O 1
ATOM 1274 N N . ASP A 1 167 ? 10.362 0.663 -19.336 1.00 68.12 167 ASP A N 1
ATOM 1275 C CA . ASP A 1 167 ? 10.730 -0.723 -19.044 1.00 68.12 167 ASP A CA 1
ATOM 1276 C C . ASP A 1 167 ? 11.088 -0.899 -17.564 1.00 68.12 167 ASP A C 1
ATOM 1278 O O . ASP A 1 167 ? 11.439 0.056 -16.868 1.00 68.12 167 ASP A O 1
ATOM 1282 N N . LEU A 1 168 ? 11.106 -2.143 -17.081 1.00 73.25 168 LEU A N 1
ATOM 1283 C CA . LEU A 1 168 ? 11.585 -2.463 -15.738 1.00 73.25 168 LEU A CA 1
ATOM 1284 C C . LEU A 1 168 ? 13.023 -3.003 -15.764 1.00 73.25 168 LEU A C 1
ATOM 1286 O O . LEU A 1 168 ? 13.303 -4.033 -16.380 1.00 73.25 168 LEU A O 1
ATOM 1290 N N . SER A 1 169 ? 13.944 -2.342 -15.056 1.00 72.75 169 SER A N 1
ATOM 1291 C CA . SER A 1 169 ? 15.364 -2.718 -15.025 1.00 72.75 169 SER A CA 1
ATOM 1292 C C . SER A 1 169 ? 15.947 -2.790 -13.609 1.00 72.75 169 SER A C 1
ATOM 1294 O O . SER A 1 169 ? 15.436 -2.192 -12.664 1.00 72.75 169 SER A O 1
ATOM 1296 N N . THR A 1 170 ? 17.036 -3.549 -13.446 1.00 72.44 170 THR A N 1
ATOM 1297 C CA . THR A 1 170 ? 17.792 -3.668 -12.184 1.00 72.44 170 THR A CA 1
ATOM 1298 C C . THR A 1 170 ? 19.165 -3.000 -12.288 1.00 72.44 170 THR A C 1
ATOM 1300 O O . THR A 1 170 ? 19.791 -3.019 -13.348 1.00 72.44 170 THR A O 1
ATOM 1303 N N . SER A 1 171 ? 19.685 -2.473 -11.174 1.00 65.94 171 SER A N 1
ATOM 1304 C CA . SER A 1 171 ? 20.991 -1.788 -11.116 1.00 65.94 171 SER A CA 1
ATOM 1305 C C . SER A 1 171 ? 22.192 -2.675 -11.495 1.00 65.94 171 SER A C 1
ATOM 1307 O O . SER A 1 171 ? 22.258 -3.852 -11.148 1.00 65.94 171 SER A O 1
ATOM 1309 N N . LYS A 1 172 ? 23.198 -2.066 -12.144 1.00 57.25 172 LYS A N 1
ATOM 1310 C CA . LYS A 1 172 ? 24.382 -2.722 -12.734 1.00 57.25 172 LYS A CA 1
ATOM 1311 C C . LYS A 1 172 ? 25.663 -2.666 -11.882 1.00 57.25 172 LYS A C 1
ATOM 1313 O O . LYS A 1 172 ? 26.767 -2.825 -12.406 1.00 57.25 172 LYS A O 1
ATOM 1318 N N . ASN A 1 173 ? 25.560 -2.387 -10.583 1.00 58.78 173 ASN A N 1
ATOM 1319 C CA . ASN A 1 173 ? 26.749 -2.276 -9.731 1.00 58.78 173 ASN A CA 1
ATOM 1320 C C . ASN A 1 173 ? 27.473 -3.629 -9.606 1.00 58.78 173 ASN A C 1
ATOM 1322 O O . ASN A 1 173 ? 26.889 -4.619 -9.176 1.00 58.78 173 ASN A O 1
ATOM 1326 N N . VAL A 1 174 ? 28.765 -3.659 -9.957 1.00 56.22 174 VAL A N 1
ATOM 1327 C CA . VAL A 1 174 ? 29.616 -4.870 -9.954 1.00 56.22 174 VAL A CA 1
ATOM 1328 C C . VAL A 1 174 ? 29.724 -5.492 -8.554 1.00 56.22 174 VAL A C 1
ATOM 1330 O O . VAL A 1 174 ? 29.831 -6.711 -8.424 1.00 56.22 174 VAL A O 1
ATOM 1333 N N . ASP A 1 175 ? 29.594 -4.669 -7.512 1.00 59.00 175 ASP A N 1
ATOM 1334 C CA . ASP A 1 175 ? 29.561 -5.093 -6.107 1.00 59.00 175 ASP A CA 1
ATOM 1335 C C . ASP A 1 175 ? 28.262 -5.831 -5.717 1.00 59.00 175 ASP A C 1
ATOM 1337 O O . ASP A 1 175 ? 28.171 -6.391 -4.625 1.00 59.00 175 ASP A O 1
ATOM 1341 N N . LEU A 1 176 ? 27.261 -5.863 -6.608 1.00 61.66 176 LEU A N 1
ATOM 1342 C CA . LEU A 1 176 ? 25.969 -6.531 -6.412 1.00 61.66 176 LEU A CA 1
ATOM 1343 C C . LEU A 1 176 ? 25.872 -7.873 -7.164 1.00 61.66 176 LEU A C 1
ATOM 1345 O O . LEU A 1 176 ? 24.796 -8.460 -7.265 1.00 61.66 176 LEU A O 1
ATOM 1349 N N . SER A 1 177 ? 26.996 -8.393 -7.673 1.00 61.66 177 SER A N 1
ATOM 1350 C CA . SER A 1 177 ? 27.047 -9.697 -8.344 1.00 61.66 177 SER A CA 1
ATOM 1351 C C . SER A 1 177 ? 26.525 -10.824 -7.439 1.00 61.66 177 SER A C 1
ATOM 1353 O O . SER A 1 177 ? 26.981 -10.990 -6.307 1.00 61.66 177 SER A O 1
ATOM 1355 N N . GLY A 1 178 ? 25.562 -11.602 -7.943 1.00 62.97 178 GLY A N 1
ATOM 1356 C CA . GLY A 1 178 ? 24.913 -12.696 -7.210 1.00 62.97 178 GLY A CA 1
ATOM 1357 C C . GLY A 1 178 ? 23.754 -12.277 -6.299 1.00 62.97 178 GLY A C 1
ATOM 1358 O O . GLY A 1 178 ? 23.185 -13.135 -5.626 1.00 62.97 178 GLY A O 1
ATOM 1359 N N . GLN A 1 179 ? 23.389 -10.995 -6.270 1.00 70.94 179 GLN A N 1
ATOM 1360 C CA . GLN A 1 179 ? 22.178 -10.540 -5.590 1.00 70.94 179 GLN A CA 1
ATOM 1361 C C . GLN A 1 179 ? 20.933 -10.797 -6.449 1.00 70.94 179 GLN A C 1
ATOM 1363 O O . GLN A 1 179 ? 21.030 -11.017 -7.656 1.00 70.94 179 GLN A O 1
ATOM 1368 N N . ILE A 1 180 ? 19.760 -10.791 -5.814 1.00 72.00 180 ILE A N 1
ATOM 1369 C CA . ILE A 1 180 ? 18.470 -11.095 -6.444 1.00 72.00 180 ILE A CA 1
ATOM 1370 C C . ILE A 1 180 ? 17.561 -9.884 -6.259 1.00 72.00 180 ILE A C 1
ATOM 1372 O O . ILE A 1 180 ? 17.435 -9.418 -5.132 1.00 72.00 180 ILE A O 1
ATOM 1376 N N . ALA A 1 181 ? 16.929 -9.414 -7.333 1.00 75.56 181 ALA A N 1
ATOM 1377 C CA . ALA A 1 181 ? 15.796 -8.494 -7.270 1.00 75.56 181 ALA A CA 1
ATOM 1378 C C . ALA A 1 181 ? 14.500 -9.311 -7.373 1.00 75.56 181 ALA A C 1
ATOM 1380 O O . ALA 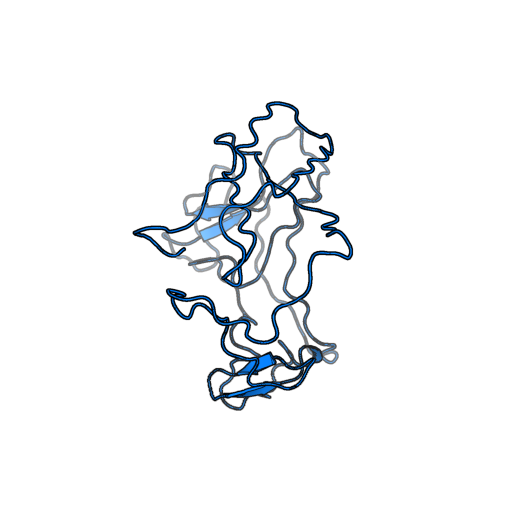A 1 181 ? 14.424 -10.249 -8.171 1.00 75.56 181 ALA A O 1
ATOM 1381 N N . ILE A 1 182 ? 13.486 -8.983 -6.573 1.00 79.56 182 ILE A N 1
ATOM 1382 C CA . ILE A 1 182 ? 12.226 -9.739 -6.511 1.00 79.56 182 ILE A CA 1
ATOM 1383 C C . ILE A 1 182 ? 11.078 -8.815 -6.904 1.00 79.56 182 ILE A C 1
ATOM 1385 O O . ILE A 1 182 ? 10.863 -7.781 -6.276 1.00 79.56 182 ILE A O 1
ATOM 1389 N N . LEU A 1 183 ? 10.340 -9.227 -7.933 1.00 82.31 183 LEU A N 1
ATOM 1390 C CA . LEU A 1 183 ? 9.090 -8.609 -8.350 1.00 82.31 183 LEU A CA 1
ATOM 1391 C C . LEU A 1 183 ? 7.961 -9.612 -8.113 1.00 82.31 183 LEU A C 1
ATOM 1393 O O . LEU A 1 183 ? 8.030 -10.744 -8.593 1.00 82.31 183 LEU A O 1
ATOM 1397 N N . GLU A 1 184 ? 6.944 -9.206 -7.362 1.00 81.88 184 GLU A N 1
ATOM 1398 C CA . GLU A 1 184 ? 5.804 -10.047 -7.008 1.00 81.88 184 GLU A CA 1
ATOM 1399 C C . GLU A 1 184 ? 4.539 -9.531 -7.688 1.00 81.88 184 GLU A C 1
ATOM 1401 O O . GLU A 1 184 ? 4.285 -8.327 -7.744 1.00 81.88 184 GLU A O 1
ATOM 1406 N N . SER A 1 185 ? 3.736 -10.450 -8.219 1.00 79.56 185 SER A N 1
ATOM 1407 C CA . SER A 1 185 ? 2.377 -10.144 -8.650 1.00 79.56 185 SER A CA 1
ATOM 1408 C C . SER A 1 185 ? 1.432 -10.139 -7.448 1.00 79.56 185 SER A C 1
ATOM 1410 O O . SER A 1 185 ? 1.777 -10.580 -6.349 1.00 79.56 185 SER A O 1
ATOM 1412 N N . ARG A 1 186 ? 0.173 -9.754 -7.668 1.00 75.88 186 ARG A N 1
ATOM 1413 C CA . ARG A 1 186 ? -0.909 -10.112 -6.741 1.00 75.88 186 ARG A CA 1
ATOM 1414 C C . ARG A 1 186 ? -1.043 -11.633 -6.605 1.00 75.88 186 ARG A C 1
ATOM 1416 O O . ARG A 1 186 ? -0.571 -12.408 -7.443 1.00 75.88 186 ARG A O 1
ATOM 1423 N N . VAL A 1 187 ? -1.712 -12.051 -5.533 1.00 71.31 187 VAL A N 1
ATOM 1424 C CA . VAL A 1 187 ? -2.097 -13.449 -5.333 1.00 71.31 187 VAL A CA 1
ATOM 1425 C C . VAL A 1 187 ? -3.275 -13.751 -6.253 1.00 71.31 187 VAL A C 1
ATOM 1427 O O . VAL A 1 187 ? -4.365 -13.232 -6.046 1.00 71.31 187 VAL A O 1
ATOM 1430 N N . PHE A 1 188 ? -3.052 -14.594 -7.257 1.00 68.75 188 PHE A N 1
ATOM 1431 C CA . PHE A 1 188 ? -4.126 -15.135 -8.088 1.00 68.75 188 PHE A CA 1
ATOM 1432 C C . PHE A 1 188 ? -4.726 -16.378 -7.424 1.00 68.75 188 PHE A C 1
ATOM 1434 O O . PHE A 1 188 ? -4.013 -17.152 -6.773 1.00 68.75 188 PHE A O 1
ATOM 1441 N N . SER A 1 189 ? -6.032 -16.601 -7.597 1.00 63.06 189 SER A N 1
ATOM 1442 C CA . SER A 1 189 ? -6.677 -17.837 -7.141 1.00 63.06 189 SER A CA 1
ATOM 1443 C C . SER A 1 189 ? -6.060 -19.066 -7.824 1.00 63.06 189 SER A C 1
ATOM 1445 O O . SER A 1 189 ? -5.401 -18.956 -8.858 1.00 63.06 189 SER A O 1
ATOM 1447 N N . ALA A 1 190 ? -6.288 -20.262 -7.270 1.00 62.81 190 ALA A N 1
ATOM 1448 C CA . ALA A 1 190 ? -5.815 -21.522 -7.848 1.00 62.81 190 ALA A CA 1
ATOM 1449 C C . ALA A 1 190 ? -6.496 -21.810 -9.202 1.00 62.81 190 ALA A C 1
ATOM 1451 O O . ALA A 1 190 ? -7.472 -22.554 -9.297 1.00 62.81 190 ALA A O 1
ATOM 1452 N N . VAL A 1 191 ? -5.976 -21.191 -10.254 1.00 61.19 191 VAL A N 1
ATOM 1453 C CA . VAL A 1 191 ? -6.410 -21.363 -11.633 1.00 61.19 191 VAL A CA 1
ATOM 1454 C C . VAL A 1 191 ? -5.843 -22.665 -12.194 1.00 61.19 191 VAL A C 1
ATOM 1456 O O . VAL A 1 191 ? -4.739 -23.093 -11.857 1.00 61.19 191 VAL A O 1
ATOM 1459 N N . GLY A 1 192 ? -6.643 -23.347 -13.017 1.00 60.56 192 GLY A N 1
ATOM 1460 C CA . GLY A 1 192 ? -6.279 -24.636 -13.607 1.00 60.56 192 GLY A CA 1
ATOM 1461 C C . GLY A 1 192 ? -5.013 -24.578 -14.483 1.00 60.56 192 GLY A C 1
ATOM 1462 O O . GLY A 1 192 ? -4.470 -23.504 -14.737 1.00 60.56 192 GLY A O 1
ATOM 1463 N N . PRO A 1 193 ? -4.561 -25.721 -15.032 1.00 60.47 193 PRO A N 1
ATOM 1464 C CA . PRO A 1 193 ? -3.252 -25.875 -15.690 1.00 60.47 193 PRO A CA 1
ATOM 1465 C C . PRO A 1 193 ? -3.026 -25.031 -16.963 1.00 60.47 193 PRO A C 1
ATOM 1467 O O . PRO A 1 193 ? -1.970 -25.133 -17.576 1.00 60.47 193 PRO A O 1
ATOM 1470 N N . ASN A 1 194 ? -3.999 -24.212 -17.368 1.00 72.50 194 ASN A N 1
ATOM 1471 C CA . ASN A 1 194 ? -3.941 -23.355 -18.554 1.00 72.50 194 ASN A CA 1
ATOM 1472 C C . ASN A 1 194 ? -3.613 -21.885 -18.231 1.00 72.50 194 ASN A C 1
ATOM 1474 O O . ASN A 1 194 ? -3.681 -21.044 -19.124 1.00 72.50 194 ASN A O 1
ATOM 1478 N N . CYS A 1 195 ? -3.282 -21.551 -16.980 1.00 70.00 195 CYS A N 1
ATOM 1479 C CA . CYS A 1 195 ? -2.770 -20.226 -16.638 1.00 70.00 195 CYS A CA 1
ATOM 1480 C C . CYS A 1 195 ? -1.297 -20.109 -17.056 1.00 70.00 195 CYS A C 1
ATOM 1482 O O . CYS A 1 195 ? -0.430 -20.746 -16.458 1.00 70.00 195 CYS A O 1
ATOM 1484 N N . ILE A 1 196 ? -1.016 -19.313 -18.091 1.00 74.75 196 ILE A N 1
ATOM 1485 C CA . ILE A 1 196 ? 0.322 -19.154 -18.675 1.00 74.75 196 ILE A CA 1
ATOM 1486 C C . ILE A 1 196 ? 0.757 -17.693 -18.533 1.00 74.75 196 ILE A C 1
ATOM 1488 O O . ILE A 1 196 ? 0.136 -16.807 -19.114 1.00 74.75 196 ILE A O 1
ATOM 1492 N N . LEU A 1 197 ? 1.851 -17.455 -17.807 1.00 80.06 197 LEU A N 1
ATOM 1493 C CA . LEU A 1 197 ? 2.542 -16.165 -17.782 1.00 80.06 197 LEU A CA 1
ATOM 1494 C C . LEU A 1 197 ? 3.484 -16.070 -18.992 1.00 80.06 197 LEU A C 1
ATOM 1496 O O . LEU A 1 197 ? 4.294 -16.969 -19.213 1.00 80.06 197 LEU A O 1
ATOM 1500 N N . SER A 1 198 ? 3.386 -14.985 -19.760 1.00 78.38 198 SER A N 1
ATOM 1501 C CA . SER A 1 198 ? 4.277 -14.674 -20.889 1.00 78.38 198 SER A CA 1
ATOM 1502 C C . SER A 1 198 ? 4.875 -13.283 -20.691 1.00 78.38 198 SER A C 1
ATOM 1504 O O . SER A 1 198 ? 4.155 -12.376 -20.286 1.00 78.38 198 SER A O 1
ATOM 1506 N N . PHE A 1 199 ? 6.170 -13.116 -20.960 1.00 80.88 199 PHE A N 1
ATOM 1507 C CA . PHE A 1 199 ? 6.883 -11.844 -20.808 1.00 80.88 199 PHE A CA 1
ATOM 1508 C C . PHE A 1 199 ? 8.082 -11.774 -21.763 1.00 80.88 199 PHE A C 1
ATOM 1510 O O . PHE A 1 199 ? 8.599 -12.808 -22.197 1.00 80.88 199 PHE A O 1
ATOM 1517 N N . PHE A 1 200 ? 8.531 -10.558 -22.070 1.00 77.75 200 PHE A N 1
ATOM 1518 C CA . PHE A 1 200 ? 9.773 -10.304 -22.797 1.00 77.75 200 PHE A CA 1
ATOM 1519 C C . PHE A 1 200 ? 10.891 -9.980 -21.807 1.00 77.75 200 PHE A C 1
ATOM 1521 O O . PHE A 1 200 ? 10.643 -9.426 -20.740 1.00 77.75 200 PHE A O 1
ATOM 1528 N N . TYR A 1 201 ? 12.124 -10.363 -22.134 1.00 75.81 201 TYR A N 1
ATOM 1529 C CA . TYR A 1 201 ? 13.283 -10.073 -21.297 1.00 75.81 201 TYR A CA 1
ATOM 1530 C C . TYR A 1 201 ? 14.492 -9.717 -22.161 1.00 75.81 201 TYR A C 1
ATOM 1532 O O . TYR A 1 201 ? 14.679 -10.263 -23.250 1.00 75.81 201 TYR A O 1
ATOM 1540 N N . TYR A 1 202 ? 15.332 -8.820 -21.649 1.00 68.44 202 TYR A N 1
ATOM 1541 C CA . TYR A 1 202 ? 16.582 -8.406 -22.274 1.00 68.44 202 TYR A CA 1
ATOM 1542 C C . TYR A 1 202 ? 17.756 -8.713 -21.337 1.00 68.44 202 TYR A C 1
ATOM 1544 O O . TYR A 1 202 ? 17.706 -8.420 -20.144 1.00 68.44 202 TYR A O 1
ATOM 1552 N N . MET A 1 203 ? 18.819 -9.313 -21.874 1.00 69.00 203 MET A N 1
ATOM 1553 C CA . MET A 1 203 ? 20.074 -9.571 -21.159 1.00 69.00 203 MET A CA 1
ATOM 1554 C C . MET A 1 203 ? 21.235 -9.017 -21.986 1.00 69.00 203 MET A C 1
ATOM 1556 O O . MET A 1 203 ? 21.323 -9.313 -23.179 1.00 69.00 203 MET A O 1
ATOM 1560 N N . GLY A 1 204 ? 22.117 -8.240 -21.354 1.00 59.75 204 GLY A N 1
ATOM 1561 C CA . GLY A 1 204 ? 23.281 -7.598 -21.980 1.00 59.75 204 GLY A CA 1
ATOM 1562 C C . GLY A 1 204 ? 24.596 -7.878 -21.271 1.00 59.75 204 GLY A C 1
ATOM 1563 O O . GLY A 1 204 ? 24.569 -8.382 -20.126 1.00 59.75 204 GLY A O 1
#

Foldseek 3Di:
DQDDDPDDDDQDDDDDPDPPDDDDDDGDDPDPDPPFDDDDDDDDDFDPDPPTDDDDDDDDDDPVDDDDPDPDHPRDDPPDPPDQLDDPQWHADPVSDTDHLLCQQAPDPPVVVCRSPPLNDPDDQCFPHPSQKDWDPPWDKEWDWDAAPDDPPDDRHDPVRDRGGTDIDIDDDPVCPPTDTDIDHPDHHPDPPPDDDDDDDDDD

Sequence (204 aa):
TSYYEGGSQLMAVLKNTAKNVWLKYSITIEGPPLDGNFQFVLEGVSPLDRNGFLLLDDLSMTPYCEIASDQHLPGDNDLTTPKPNCPSGQLDCANGNCYNPIVTCNFVDDCGDGTDEQDCSKTCDFEEDMCGWFENNANSIHWVQTGFPAEAPGPHADHNDDTLTHDLSTSKNVDLSGQIAILESRVFSAVGPNCILSFFYYMG

pLDDT: mean 70.16, std 11.9, range [28.83, 91.0]